Protein AF-A0A2K9YDY8-F1 (afdb_monomer)

Foldseek 3Di:
DFKKKKKFFDDPLLLVLQQVLLVQLVLLQVQQPFHWDDQVEAPHDFDRDQQQFGWTAHNVDGDHIDGDHSDGDGMDMDTRRVGSCLLSNLLSLLVSCVRRPPRMAIAMPDAPVVNVSVQVSCCVSPVPDHGDDSHDPVRNPPVDPDDDDDDDDDPDDDAPAAALQPPGGDGHHDDPVVSLVCCCPQAVDPPCPGPNHDDQVRCVVSVSHGPPDDD

Radius of gyration: 19.37 Å; Cα contacts (8 Å, |Δi|>4): 372; chains: 1; bounding box: 50×32×58 Å

Solvent-accessible surface area (backbone atoms only — not comparable to full-atom values): 12396 Å² total; per-residue (Å²): 137,51,45,36,44,38,38,31,33,55,60,70,59,30,46,68,27,35,54,60,39,40,53,51,42,54,55,46,54,76,62,41,94,43,53,58,9,2,51,88,24,30,93,41,74,67,41,75,36,73,84,85,12,40,29,28,17,10,39,89,50,61,70,43,44,39,76,48,62,56,67,75,42,90,70,48,64,29,40,39,58,74,26,64,28,37,36,49,53,44,31,41,52,39,48,38,30,72,63,27,44,89,23,41,49,35,38,46,85,51,54,75,78,75,41,45,59,9,44,54,45,43,38,69,79,38,72,89,51,80,84,62,81,53,45,44,87,84,42,48,78,70,90,73,93,78,87,85,84,89,83,77,93,72,89,84,76,74,65,78,40,67,52,86,54,89,94,48,88,56,67,30,65,94,44,68,65,60,47,51,51,46,43,44,69,48,23,58,42,92,54,78,85,44,85,67,45,47,55,57,69,56,25,47,75,70,70,72,50,67,94,79,86,82,132

Sequence (215 aa):
MGYAGAFSFYSEKWAAAFPKIVEDATLIIANAKNPPGGPLGGNGPLTVSSTDGIRLNGLYEDYEPFELTAAPVDFEFCKTARAPYDETVTAILIRAKVRAGSAIKISSDGDWSDWQDGMDLIARVWPKEKAACPFERTSCKDYDDDDHDEGGYREGKLPDWACPVPGCHKTFWEREDNLMAHITNVHLTADEKKPGYVSPEEAIALGLGSIDARF

Nearest PDB structures (foldseek):
  2epa-assembly1_A  TM=5.682E-01  e=2.036E+00  Homo sapiens
  1iuj-assembly1_B  TM=3.819E-01  e=1.393E+00  Thermus thermophilus
  2gff-assembly1_A  TM=3.999E-01  e=2.036E+00  Yersinia pestis
  2fiu-assembly1_B  TM=3.757E-01  e=1.911E+00  Agrobacterium fabrum str. C58
  4v71-assembly1_AF  TM=3.592E-01  e=6.365E+00  Escherichia coli K-12

Secondary structure (DSSP, 8-state):
-PPEEEEEE-SHHHHHHHHHHHHHHHHHHHH-SS--B-TTSTTPPPEEETTTEEEEB-SSS--SPEEE-SS-EEEEEEE-TT-TTHHHHHHHHHHHHHHHGGGEEEEESS-GGGGHHHHHHHHHH-TTS-----B-TTTS-----S--------TTPPPSEE--STT---EE-S-HHHHHHHIIIIIS-S-TTSTT---HHHHHHTT---S----

Organism: NCBI:txid180999

Structure (mmCIF, N/CA/C/O backbone):
data_AF-A0A2K9YDY8-F1
#
_entry.id   AF-A0A2K9YDY8-F1
#
loop_
_atom_site.group_PDB
_atom_site.id
_atom_site.type_symbol
_atom_site.label_atom_id
_atom_site.label_alt_id
_atom_site.label_comp_id
_atom_site.label_asym_id
_atom_site.label_entity_id
_atom_site.label_seq_id
_atom_site.pdbx_PDB_ins_code
_atom_site.Cartn_x
_atom_site.Cartn_y
_atom_site.Cartn_z
_atom_site.occupancy
_atom_site.B_iso_or_equiv
_atom_site.auth_seq_id
_atom_site.auth_comp_id
_atom_site.auth_asym_id
_atom_site.auth_atom_id
_atom_site.pdbx_PDB_model_num
ATOM 1 N N . MET A 1 1 ? 4.216 9.422 -16.200 1.00 33.69 1 MET A N 1
ATOM 2 C CA . MET A 1 1 ? 3.653 10.044 -14.982 1.00 33.69 1 MET A CA 1
ATOM 3 C C . MET A 1 1 ? 3.449 8.942 -13.963 1.00 33.69 1 MET A C 1
ATOM 5 O O . MET A 1 1 ? 3.016 7.866 -14.354 1.00 33.69 1 MET A O 1
ATOM 9 N N . GLY A 1 2 ? 3.859 9.176 -12.721 1.00 37.78 2 GLY A N 1
ATOM 10 C CA . GLY A 1 2 ? 3.786 8.193 -11.647 1.00 37.78 2 GLY A CA 1
ATOM 11 C C . GLY A 1 2 ? 2.463 8.188 -10.910 1.00 37.78 2 GLY A C 1
ATOM 12 O O . GLY A 1 2 ? 1.829 9.235 -10.838 1.00 37.78 2 GLY A O 1
ATOM 13 N N . TYR A 1 3 ? 2.065 7.044 -10.357 1.00 58.09 3 TYR A N 1
ATOM 14 C CA . TYR A 1 3 ? 0.882 6.979 -9.505 1.00 58.09 3 TYR A CA 1
ATOM 15 C C . TYR A 1 3 ? 1.193 7.619 -8.156 1.00 58.09 3 TYR A C 1
ATOM 17 O O . TYR A 1 3 ? 2.174 7.256 -7.507 1.00 58.09 3 TYR A O 1
ATOM 25 N N . ALA A 1 4 ? 0.376 8.596 -7.768 1.00 56.03 4 ALA A N 1
ATOM 26 C CA . ALA A 1 4 ? 0.294 9.072 -6.400 1.00 56.03 4 ALA A CA 1
ATOM 27 C C . ALA A 1 4 ? -0.868 8.338 -5.724 1.00 56.03 4 ALA A C 1
ATOM 29 O O . ALA A 1 4 ? -1.992 8.359 -6.236 1.00 56.03 4 ALA A O 1
ATOM 30 N N . GLY A 1 5 ? -0.611 7.676 -4.601 1.00 58.59 5 GLY A N 1
ATOM 31 C CA . GLY A 1 5 ? -1.657 7.317 -3.648 1.00 58.59 5 GLY A CA 1
ATOM 32 C C . GLY A 1 5 ? -1.723 8.409 -2.591 1.00 58.59 5 GLY A C 1
ATOM 33 O O . GLY A 1 5 ? -0.713 8.657 -1.942 1.00 58.59 5 GLY A O 1
ATOM 34 N N . ALA A 1 6 ? -2.869 9.062 -2.426 1.00 62.56 6 ALA A N 1
ATOM 35 C CA . ALA A 1 6 ? -3.115 10.001 -1.336 1.00 62.56 6 ALA A CA 1
ATOM 36 C C . ALA A 1 6 ? -4.077 9.370 -0.330 1.00 62.56 6 ALA A C 1
ATOM 38 O O . ALA A 1 6 ? -5.039 8.699 -0.715 1.00 62.56 6 ALA A O 1
ATOM 39 N N . PHE A 1 7 ? -3.820 9.566 0.958 1.00 72.00 7 PHE A N 1
ATOM 40 C CA . PHE A 1 7 ? -4.644 9.002 2.013 1.00 72.00 7 PHE A CA 1
ATOM 41 C C . PHE A 1 7 ? -4.720 9.903 3.243 1.00 72.00 7 PHE A C 1
ATOM 43 O O . PHE A 1 7 ? -3.829 10.696 3.536 1.00 72.00 7 PHE A O 1
ATOM 50 N N . SER A 1 8 ? -5.825 9.781 3.970 1.00 59.94 8 SER A N 1
ATOM 51 C CA . SER A 1 8 ? -6.038 10.442 5.256 1.00 59.94 8 SER A CA 1
ATOM 52 C C . SER A 1 8 ? -6.778 9.509 6.196 1.00 59.94 8 SER A C 1
ATOM 54 O O . SER A 1 8 ? -7.554 8.652 5.756 1.00 59.94 8 SER A O 1
ATOM 56 N N . PHE A 1 9 ? -6.530 9.635 7.495 1.00 69.06 9 PHE A N 1
ATOM 57 C CA . PHE A 1 9 ? -7.160 8.763 8.475 1.00 69.06 9 PHE A CA 1
ATOM 58 C C . PHE A 1 9 ? -7.400 9.470 9.801 1.00 69.06 9 PHE A C 1
ATOM 60 O O . PHE A 1 9 ? -6.534 10.119 10.385 1.00 69.06 9 PHE A O 1
ATOM 67 N N . TYR A 1 10 ? -8.630 9.307 10.274 1.00 59.12 10 TYR A N 1
ATOM 68 C CA . TYR A 1 10 ? -9.188 10.007 11.418 1.00 59.12 10 TYR A CA 1
ATOM 69 C C . TYR A 1 10 ? -9.837 8.965 12.320 1.00 59.12 10 TYR A C 1
ATOM 71 O O . TYR A 1 10 ? -10.536 8.084 11.819 1.00 59.12 10 TYR A O 1
ATOM 79 N N . SER A 1 11 ? -9.678 9.113 13.637 1.00 65.31 11 SER A N 1
ATOM 80 C CA . SER A 1 11 ? -10.357 8.371 14.719 1.00 65.31 11 SER A CA 1
ATOM 81 C C . SER A 1 11 ? -9.585 7.236 15.393 1.00 65.31 11 SER A C 1
ATOM 83 O O . SER A 1 11 ? -8.719 6.580 14.825 1.00 65.31 11 SER A O 1
ATOM 85 N N . GLU A 1 12 ? -10.010 6.940 16.620 1.00 73.94 12 GLU A N 1
ATOM 86 C CA . GLU A 1 12 ? -9.603 5.769 17.404 1.00 73.94 12 GLU A CA 1
ATOM 87 C C . GLU A 1 12 ? -9.801 4.443 16.650 1.00 73.94 12 GLU A C 1
ATOM 89 O O . GLU A 1 12 ? -9.076 3.483 16.901 1.00 73.94 12 GLU A O 1
ATOM 94 N N . LYS A 1 13 ? -10.734 4.381 15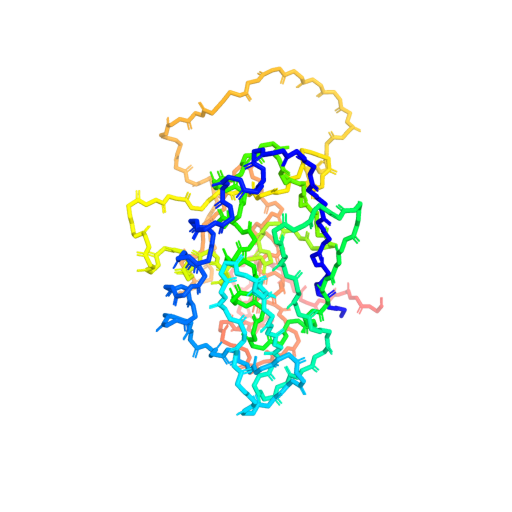.683 1.00 83.81 13 LYS A N 1
ATOM 95 C CA . LYS A 1 13 ? -10.928 3.187 14.845 1.00 83.81 13 LYS A CA 1
ATOM 96 C C . LYS A 1 13 ? -9.717 2.908 13.956 1.00 83.81 13 LYS A C 1
ATOM 98 O O . LYS A 1 13 ? -9.410 1.741 13.730 1.00 83.81 13 LYS A O 1
ATOM 103 N N . TRP A 1 14 ? -9.022 3.948 13.487 1.00 89.50 14 TRP A N 1
ATOM 104 C CA . TRP A 1 14 ? -7.764 3.788 12.758 1.00 89.50 14 TRP A CA 1
ATOM 105 C C . TRP A 1 14 ? -6.698 3.160 13.656 1.00 89.50 14 TRP A C 1
ATOM 107 O O . TRP A 1 14 ? -6.166 2.099 13.335 1.00 89.50 14 TRP A O 1
ATOM 117 N N . ALA A 1 15 ? -6.459 3.768 14.820 1.00 88.12 15 ALA A N 1
ATOM 118 C CA . ALA A 1 15 ? -5.473 3.279 15.779 1.00 88.12 15 ALA A CA 1
ATOM 119 C C . ALA A 1 15 ? -5.764 1.830 16.217 1.00 88.12 15 ALA A C 1
ATOM 121 O O . ALA A 1 15 ? -4.844 1.024 16.330 1.00 88.12 15 ALA A O 1
ATOM 122 N N . ALA A 1 16 ? -7.040 1.469 16.394 1.00 90.38 16 ALA A N 1
ATOM 123 C CA . ALA A 1 16 ? -7.453 0.105 16.724 1.00 90.38 16 ALA A CA 1
ATOM 124 C C . ALA A 1 16 ? -7.238 -0.900 15.573 1.00 90.38 16 ALA A C 1
ATOM 126 O O . ALA A 1 16 ? -6.934 -2.065 15.829 1.00 90.38 16 ALA A O 1
ATOM 127 N N . ALA A 1 17 ? -7.385 -0.473 14.315 1.00 93.75 17 ALA A N 1
ATOM 128 C CA . ALA A 1 17 ? -7.159 -1.315 13.139 1.00 93.75 17 ALA A CA 1
ATOM 129 C C . ALA A 1 17 ? -5.667 -1.477 12.797 1.00 93.75 17 ALA A C 1
ATOM 131 O O . ALA A 1 17 ? -5.275 -2.491 12.214 1.00 93.75 17 ALA A O 1
ATOM 132 N N . PHE A 1 18 ? -4.833 -0.503 13.175 1.00 94.62 18 PHE A N 1
ATOM 133 C CA . PHE A 1 18 ? -3.435 -0.407 12.757 1.00 94.62 18 PHE A CA 1
ATOM 134 C C . PHE A 1 18 ? -2.582 -1.657 13.042 1.00 94.62 18 PHE A C 1
ATOM 136 O O . PHE A 1 18 ? -1.889 -2.103 12.127 1.00 94.62 18 PHE A O 1
ATOM 143 N N . PRO A 1 19 ? -2.668 -2.325 14.212 1.00 96.19 19 PRO A N 1
ATOM 144 C CA . PRO A 1 19 ? -1.911 -3.556 14.446 1.00 96.19 19 PRO A CA 1
ATOM 145 C C . PRO A 1 19 ? -2.215 -4.664 13.426 1.00 96.19 19 PRO A C 1
ATOM 147 O O . PRO A 1 19 ? -1.309 -5.360 12.977 1.00 96.19 19 PRO A O 1
ATOM 150 N N . LYS A 1 20 ? -3.479 -4.799 12.995 1.00 97.06 20 LYS A N 1
ATOM 151 C CA . LYS A 1 20 ? -3.860 -5.760 11.947 1.00 97.06 20 LYS A CA 1
ATOM 152 C C . LYS A 1 20 ? -3.391 -5.339 10.558 1.00 97.06 20 LYS A C 1
ATOM 154 O O . LYS A 1 20 ? -3.117 -6.203 9.734 1.00 97.06 20 LYS A O 1
ATOM 159 N N . ILE A 1 21 ? -3.263 -4.039 10.305 1.00 97.00 21 ILE A N 1
ATOM 160 C CA . ILE A 1 21 ? -2.677 -3.520 9.063 1.00 97.00 21 ILE A CA 1
ATOM 161 C C . ILE A 1 21 ? -1.179 -3.851 9.006 1.00 97.00 21 ILE A C 1
ATOM 163 O O . ILE A 1 21 ? -0.694 -4.260 7.958 1.00 97.00 21 ILE A O 1
ATOM 167 N N . VAL A 1 22 ? -0.458 -3.759 10.129 1.00 97.94 22 VAL A N 1
ATOM 168 C CA . VAL A 1 22 ? 0.961 -4.152 10.225 1.00 97.94 22 VAL A CA 1
ATOM 169 C C . VAL A 1 22 ? 1.156 -5.657 10.006 1.00 97.94 22 VAL A C 1
ATOM 171 O O . VAL A 1 22 ? 2.071 -6.059 9.282 1.00 97.94 22 VAL A O 1
ATOM 174 N N . GLU A 1 23 ? 0.287 -6.498 10.579 1.00 97.94 23 GLU A N 1
ATOM 175 C CA . GLU A 1 23 ? 0.279 -7.944 10.303 1.00 97.94 23 GLU A CA 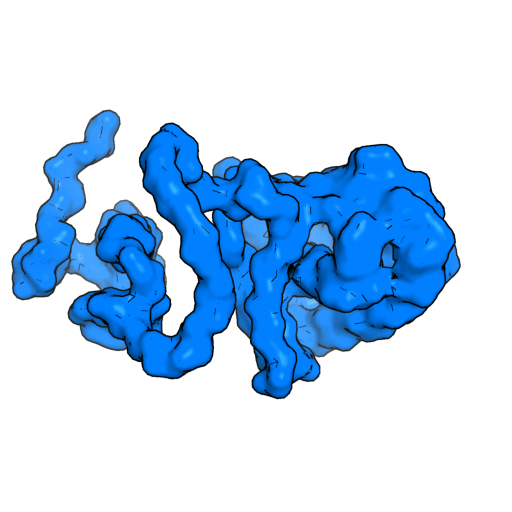1
ATOM 176 C C . GLU A 1 23 ? 0.068 -8.225 8.804 1.00 97.94 23 GLU A C 1
ATOM 178 O O . GLU A 1 23 ? 0.849 -8.959 8.195 1.00 97.94 23 GLU A O 1
ATOM 183 N N . ASP A 1 24 ? -0.942 -7.597 8.191 1.00 98.25 24 ASP A N 1
ATOM 184 C CA . ASP A 1 24 ? -1.227 -7.744 6.760 1.00 98.25 24 ASP A CA 1
ATOM 185 C C . ASP A 1 24 ? -0.050 -7.245 5.895 1.00 98.25 24 ASP A C 1
ATOM 187 O O . ASP A 1 24 ? 0.339 -7.920 4.943 1.00 98.25 24 ASP A O 1
ATOM 191 N N . ALA A 1 25 ? 0.570 -6.112 6.240 1.00 97.88 25 ALA A N 1
ATOM 192 C CA . ALA A 1 25 ? 1.723 -5.561 5.524 1.00 97.88 25 ALA A CA 1
ATOM 193 C C . ALA A 1 25 ? 2.940 -6.495 5.576 1.00 97.88 25 ALA A C 1
ATOM 195 O O . ALA A 1 25 ? 3.629 -6.671 4.573 1.00 97.88 25 ALA A O 1
ATOM 196 N N . THR A 1 26 ? 3.168 -7.154 6.715 1.00 97.88 26 THR A N 1
ATOM 197 C CA . THR A 1 26 ? 4.236 -8.155 6.865 1.00 97.88 26 THR A CA 1
ATOM 198 C C . THR A 1 26 ? 4.031 -9.325 5.898 1.00 97.88 26 THR A C 1
ATOM 200 O O . THR A 1 26 ? 4.976 -9.763 5.239 1.00 97.88 26 THR A O 1
ATOM 203 N N . LEU A 1 27 ? 2.790 -9.807 5.764 1.00 98.00 27 LEU A N 1
ATOM 204 C CA . LEU A 1 27 ? 2.444 -10.875 4.823 1.00 98.00 27 LEU A CA 1
ATOM 205 C C . LEU A 1 27 ? 2.582 -10.428 3.365 1.00 98.00 27 LEU A C 1
ATOM 207 O O . LEU A 1 27 ? 3.098 -11.188 2.548 1.00 98.00 27 LEU A O 1
ATOM 211 N N . ILE A 1 28 ? 2.159 -9.204 3.043 1.00 98.06 28 ILE A N 1
ATOM 212 C CA . ILE A 1 28 ? 2.294 -8.617 1.702 1.00 98.06 28 ILE A CA 1
ATOM 213 C C . ILE A 1 28 ? 3.767 -8.556 1.298 1.00 98.06 28 ILE A C 1
ATOM 215 O O . ILE A 1 28 ? 4.130 -9.089 0.253 1.00 98.06 28 ILE A O 1
ATOM 219 N N . ILE A 1 29 ? 4.621 -7.975 2.143 1.00 96.62 29 ILE A N 1
ATOM 220 C CA . ILE A 1 29 ? 6.058 -7.823 1.876 1.00 96.62 29 ILE A CA 1
ATOM 221 C C . ILE A 1 29 ? 6.721 -9.184 1.642 1.00 96.62 29 ILE A C 1
ATOM 223 O O . ILE A 1 29 ? 7.509 -9.333 0.712 1.00 96.62 29 ILE A O 1
ATOM 227 N N . ALA A 1 30 ? 6.365 -10.200 2.433 1.00 96.50 30 ALA A N 1
ATOM 228 C CA . ALA A 1 30 ? 6.911 -11.548 2.289 1.00 96.50 30 ALA A CA 1
ATOM 229 C C . ALA A 1 30 ? 6.489 -12.266 0.987 1.00 96.50 30 ALA A C 1
ATOM 231 O O . ALA A 1 30 ? 7.106 -13.266 0.625 1.00 96.50 30 ALA A O 1
ATOM 232 N N . ASN A 1 31 ? 5.446 -11.786 0.298 1.00 97.12 31 ASN A N 1
ATOM 233 C CA . ASN A 1 31 ? 4.873 -12.408 -0.905 1.00 97.12 31 ASN A CA 1
ATOM 234 C C . ASN A 1 31 ? 4.930 -11.506 -2.156 1.00 97.12 31 ASN A C 1
ATOM 236 O O . ASN A 1 31 ? 4.428 -11.889 -3.225 1.00 97.12 31 ASN A O 1
ATOM 240 N N . ALA A 1 32 ? 5.516 -10.313 -2.036 1.00 95.19 32 ALA A N 1
ATOM 241 C CA . ALA A 1 32 ? 5.736 -9.400 -3.149 1.00 95.19 32 ALA A CA 1
ATOM 242 C C . ALA A 1 32 ? 6.697 -10.033 -4.163 1.00 95.19 32 ALA A C 1
ATOM 244 O O . ALA A 1 32 ? 7.694 -10.650 -3.784 1.00 95.19 32 ALA A O 1
ATOM 245 N N . LYS A 1 33 ? 6.412 -9.883 -5.464 1.00 92.12 33 LYS A N 1
ATOM 246 C CA . LYS A 1 33 ? 7.359 -10.324 -6.504 1.00 92.12 33 LYS A CA 1
ATOM 247 C C . LYS A 1 33 ? 8.594 -9.432 -6.489 1.00 92.12 33 LYS A C 1
ATOM 249 O O . LYS A 1 33 ? 9.707 -9.907 -6.694 1.00 92.12 33 LYS A O 1
ATOM 254 N N . ASN A 1 34 ? 8.363 -8.151 -6.216 1.00 87.38 34 ASN A N 1
ATOM 255 C CA . ASN A 1 34 ? 9.376 -7.120 -6.113 1.00 87.38 34 ASN A CA 1
ATOM 256 C C . ASN A 1 34 ? 9.409 -6.600 -4.668 1.00 87.38 34 ASN A C 1
ATOM 258 O O . ASN A 1 34 ? 8.600 -5.739 -4.312 1.00 87.38 34 ASN A O 1
ATOM 262 N N . PRO A 1 35 ? 10.288 -7.140 -3.806 1.00 89.12 35 PRO A N 1
ATOM 263 C CA . PRO A 1 35 ? 10.340 -6.718 -2.416 1.00 89.12 35 PRO A CA 1
ATOM 264 C C . PRO A 1 35 ? 10.773 -5.245 -2.318 1.00 89.12 35 PRO A C 1
ATOM 266 O O . PRO A 1 35 ? 11.664 -4.816 -3.059 1.00 89.12 35 PRO A O 1
ATOM 269 N N . PRO A 1 36 ? 10.167 -4.461 -1.412 1.00 93.81 36 PRO A N 1
ATOM 270 C CA . PRO A 1 36 ? 10.592 -3.092 -1.165 1.00 93.81 36 PRO A CA 1
ATOM 271 C C . PRO A 1 36 ? 11.915 -3.037 -0.385 1.00 93.81 36 PRO A C 1
ATOM 273 O O . PRO A 1 36 ? 12.329 -4.003 0.258 1.00 93.81 36 PRO A O 1
ATOM 276 N N . GLY A 1 37 ? 12.549 -1.869 -0.418 1.00 93.31 37 GLY A N 1
ATOM 277 C CA . GLY A 1 37 ? 13.667 -1.485 0.434 1.00 93.31 37 GLY A CA 1
ATOM 278 C C . GLY A 1 37 ? 13.222 -0.680 1.655 1.00 93.31 37 GLY A C 1
ATOM 279 O O . GLY A 1 37 ? 12.047 -0.336 1.813 1.00 93.31 37 GLY A O 1
ATOM 280 N N . GLY A 1 38 ? 14.179 -0.347 2.522 1.00 93.00 38 GLY A N 1
ATOM 281 C CA . GLY A 1 38 ? 13.946 0.551 3.654 1.00 93.00 38 GLY A CA 1
ATOM 282 C C . GLY A 1 38 ? 13.475 1.954 3.231 1.00 93.00 38 GLY A C 1
ATOM 283 O O . GLY A 1 38 ? 13.501 2.295 2.050 1.00 93.00 38 GLY A O 1
ATOM 284 N N . PRO A 1 39 ? 13.078 2.816 4.183 1.00 90.75 39 PRO A N 1
ATOM 285 C CA . PRO A 1 39 ? 12.525 4.144 3.882 1.00 90.75 39 PRO A CA 1
ATOM 286 C C . PRO A 1 39 ? 13.488 5.068 3.116 1.00 90.75 39 PRO A C 1
ATOM 288 O O . PRO A 1 39 ? 13.048 5.944 2.379 1.00 90.75 39 PRO A O 1
ATOM 291 N N . LEU A 1 40 ? 14.801 4.856 3.247 1.00 89.62 40 LEU A N 1
ATOM 292 C CA . LEU A 1 40 ? 15.834 5.593 2.505 1.00 89.62 40 LEU A CA 1
ATOM 293 C C . LEU A 1 40 ? 16.171 4.969 1.137 1.00 89.62 40 LEU A C 1
ATOM 295 O O . LEU A 1 40 ? 17.167 5.357 0.534 1.00 89.62 40 LEU A O 1
ATOM 299 N N . GLY A 1 41 ? 15.385 3.992 0.682 1.00 88.56 41 GLY A N 1
ATOM 300 C CA . GLY A 1 41 ? 15.665 3.218 -0.523 1.00 88.56 41 GLY A CA 1
ATOM 301 C C . GLY A 1 41 ? 16.740 2.148 -0.324 1.00 88.56 41 GLY A C 1
ATOM 302 O O . GLY A 1 41 ? 17.376 2.024 0.733 1.00 88.56 41 GLY A O 1
ATOM 303 N N . GLY A 1 42 ? 16.937 1.335 -1.359 1.00 88.69 42 GLY A N 1
ATOM 304 C CA . GLY A 1 42 ? 17.994 0.329 -1.397 1.00 88.69 42 GLY A CA 1
ATOM 305 C C . GLY A 1 42 ? 17.815 -0.809 -0.387 1.00 88.69 42 GLY A C 1
ATOM 306 O O . GLY A 1 42 ? 16.731 -1.082 0.123 1.00 88.69 42 GLY A O 1
ATOM 307 N N . ASN A 1 43 ? 18.922 -1.477 -0.053 1.00 88.12 43 ASN A N 1
ATOM 308 C CA . ASN A 1 43 ? 18.951 -2.602 0.895 1.00 88.12 43 ASN A CA 1
ATOM 309 C C . ASN A 1 43 ? 18.859 -2.169 2.378 1.00 88.12 43 ASN A C 1
ATOM 311 O O . ASN A 1 43 ? 19.309 -2.896 3.265 1.00 88.12 43 ASN A O 1
ATOM 315 N N . GLY A 1 44 ? 18.348 -0.966 2.663 1.00 86.38 44 GLY A N 1
ATOM 316 C CA . GLY A 1 44 ? 18.131 -0.502 4.032 1.00 86.38 44 GLY A CA 1
ATOM 317 C C . GLY A 1 44 ? 17.091 -1.356 4.774 1.00 86.38 44 GLY A C 1
ATOM 318 O O . GLY A 1 44 ? 16.257 -2.000 4.136 1.00 86.38 44 GLY A O 1
ATOM 319 N N . PRO A 1 45 ? 17.108 -1.371 6.120 1.00 89.75 45 PRO A N 1
ATOM 320 C CA . PRO A 1 45 ? 16.125 -2.119 6.893 1.00 89.75 45 PRO A CA 1
ATOM 321 C C . PRO A 1 45 ? 14.713 -1.559 6.675 1.00 89.75 45 PRO A C 1
ATOM 323 O O . PRO A 1 45 ? 14.504 -0.346 6.714 1.00 89.75 45 PRO A O 1
ATOM 326 N N . LEU A 1 46 ? 13.745 -2.455 6.476 1.00 91.56 46 LEU A N 1
ATOM 327 C CA . LEU A 1 46 ? 12.323 -2.118 6.451 1.00 91.56 46 LEU A CA 1
ATOM 328 C C . LEU A 1 46 ? 11.836 -1.739 7.851 1.00 91.56 46 LEU A C 1
ATOM 330 O O . LEU A 1 46 ? 12.193 -2.392 8.834 1.00 91.56 46 LEU A O 1
ATOM 334 N N . THR A 1 47 ? 10.953 -0.745 7.928 1.00 95.25 47 THR A N 1
ATOM 335 C CA . THR A 1 47 ? 10.237 -0.416 9.165 1.00 95.25 47 THR A CA 1
ATOM 336 C C . THR A 1 47 ? 8.816 -0.939 9.043 1.00 95.25 47 THR A C 1
ATOM 338 O O . THR A 1 47 ? 8.034 -0.413 8.260 1.00 95.25 47 THR A O 1
ATOM 341 N N . VAL A 1 48 ? 8.479 -1.996 9.783 1.00 95.25 48 VAL A N 1
ATOM 342 C CA . VAL A 1 48 ? 7.128 -2.580 9.811 1.00 95.25 48 VAL A CA 1
ATOM 343 C C . VAL A 1 48 ? 6.815 -2.971 11.251 1.00 95.25 48 VAL A C 1
ATOM 345 O O . VAL A 1 48 ? 7.150 -4.064 11.703 1.00 95.25 48 VAL A O 1
ATOM 348 N N . SER A 1 49 ? 6.231 -2.049 12.012 1.00 94.94 49 SER A N 1
ATOM 349 C CA . SER A 1 49 ? 5.861 -2.285 13.408 1.00 94.94 49 SER A CA 1
ATOM 350 C C . SER A 1 49 ? 4.643 -1.452 13.811 1.00 94.94 49 SER A C 1
ATOM 352 O O . SER A 1 49 ? 4.372 -0.390 13.251 1.00 94.94 49 SER A O 1
ATOM 354 N N . SER A 1 50 ? 3.903 -1.911 14.821 1.00 91.44 50 SER A N 1
ATOM 355 C CA . SER A 1 50 ? 2.766 -1.155 15.369 1.00 91.44 50 SER A CA 1
ATOM 356 C C . SER A 1 50 ? 3.183 0.150 16.053 1.00 91.44 50 SER A C 1
ATOM 358 O O . SER A 1 50 ? 2.337 1.015 16.258 1.00 91.44 50 SER A O 1
ATOM 360 N N . THR A 1 51 ? 4.462 0.285 16.417 1.00 89.81 51 THR A N 1
ATOM 361 C CA . THR A 1 51 ? 5.004 1.452 17.126 1.00 89.81 51 THR A CA 1
ATOM 362 C C . THR A 1 51 ? 5.568 2.485 16.154 1.00 89.81 51 THR A C 1
ATOM 364 O O . THR A 1 51 ? 5.253 3.666 16.261 1.00 89.81 51 THR A O 1
ATOM 367 N N . ASP A 1 52 ? 6.375 2.042 15.190 1.00 91.19 52 ASP A N 1
ATOM 368 C CA . ASP A 1 52 ? 7.141 2.913 14.286 1.00 91.19 52 ASP A CA 1
ATOM 369 C C . ASP A 1 52 ? 6.433 3.145 12.943 1.00 91.19 52 ASP A C 1
ATOM 371 O O . ASP A 1 52 ? 6.803 4.046 12.178 1.00 91.19 52 ASP A O 1
ATOM 375 N N . GLY A 1 53 ? 5.396 2.346 12.679 1.00 94.62 53 GLY A N 1
ATOM 376 C CA . GLY A 1 53 ? 4.602 2.364 11.463 1.00 94.62 53 GLY A CA 1
ATOM 377 C C . GLY A 1 53 ? 5.109 1.398 10.395 1.00 94.62 53 GLY A C 1
ATOM 378 O O . GLY A 1 53 ? 5.911 0.497 10.646 1.00 94.62 53 GLY A O 1
ATOM 379 N N . ILE A 1 54 ? 4.611 1.605 9.183 1.00 96.88 54 ILE A N 1
ATOM 380 C CA . ILE A 1 54 ? 5.057 0.948 7.960 1.00 96.88 54 ILE A CA 1
ATOM 381 C C . ILE A 1 54 ? 5.775 2.014 7.144 1.00 96.88 54 ILE A C 1
ATOM 383 O O . ILE A 1 54 ? 5.147 2.984 6.725 1.00 96.88 54 ILE A O 1
ATOM 387 N N . ARG A 1 55 ? 7.085 1.855 6.951 1.00 95.75 55 ARG A N 1
ATOM 388 C CA . ARG A 1 55 ? 7.902 2.754 6.135 1.00 95.75 55 ARG A CA 1
ATOM 389 C C . ARG A 1 55 ? 8.796 1.961 5.207 1.00 95.75 55 ARG A C 1
ATOM 391 O O . ARG A 1 55 ? 9.582 1.121 5.656 1.00 95.75 55 ARG A O 1
ATOM 398 N N . LEU A 1 56 ? 8.656 2.233 3.921 1.00 95.31 56 LEU A N 1
ATOM 399 C CA . LEU A 1 56 ? 9.346 1.512 2.862 1.00 95.31 56 LEU A CA 1
ATOM 400 C C . LEU A 1 56 ? 9.555 2.413 1.651 1.00 95.31 56 LEU A C 1
ATOM 402 O O . LEU A 1 56 ? 8.870 3.419 1.485 1.00 95.31 56 LEU A O 1
ATOM 406 N N . ASN A 1 57 ? 10.497 2.040 0.801 1.00 94.69 57 ASN A N 1
ATOM 407 C CA . ASN A 1 57 ? 10.730 2.682 -0.486 1.00 94.69 57 ASN A CA 1
ATOM 408 C C . ASN A 1 57 ? 11.203 1.614 -1.487 1.00 94.69 57 ASN A C 1
ATOM 410 O O . ASN A 1 57 ? 11.158 0.413 -1.208 1.00 94.69 57 ASN A O 1
ATOM 414 N N . GLY A 1 58 ? 11.644 2.018 -2.668 1.00 90.00 58 GLY A N 1
ATOM 415 C CA . GLY A 1 58 ? 12.181 1.112 -3.667 1.00 90.00 58 GLY A CA 1
ATOM 416 C C . GLY A 1 58 ? 13.487 0.440 -3.261 1.00 90.00 58 GLY A C 1
ATOM 417 O O . GLY A 1 58 ? 14.400 1.078 -2.744 1.00 90.00 58 GLY A O 1
ATOM 418 N N . LEU A 1 59 ? 13.604 -0.860 -3.542 1.00 87.38 59 LEU A N 1
ATOM 419 C CA . LEU A 1 59 ? 14.857 -1.602 -3.376 1.00 87.38 59 LEU A CA 1
ATOM 420 C C . LEU A 1 59 ? 15.875 -1.279 -4.482 1.00 87.38 59 LEU A C 1
ATOM 422 O O . LEU A 1 59 ? 17.067 -1.156 -4.217 1.00 87.38 59 LEU A O 1
ATOM 426 N N . TYR A 1 60 ? 15.399 -1.176 -5.724 1.00 82.50 60 TYR A N 1
ATOM 427 C CA . TYR A 1 60 ? 16.230 -0.941 -6.912 1.00 82.50 60 TYR A CA 1
ATOM 428 C C . TYR A 1 60 ? 15.959 0.418 -7.560 1.00 82.50 60 TYR A C 1
ATOM 430 O O . TYR A 1 60 ? 16.872 1.025 -8.110 1.00 82.50 60 TYR A O 1
ATOM 438 N N . GLU A 1 61 ? 14.712 0.881 -7.476 1.00 82.31 61 GLU A N 1
ATOM 439 C CA . GLU A 1 61 ? 14.249 2.168 -7.987 1.00 82.31 61 GLU A CA 1
ATOM 440 C C . GLU A 1 61 ? 13.370 2.805 -6.918 1.00 82.31 61 GLU A C 1
ATOM 442 O O . GLU A 1 61 ? 12.263 2.323 -6.671 1.00 82.31 61 GLU A O 1
ATOM 447 N N . ASP A 1 62 ? 13.888 3.836 -6.256 1.00 83.56 62 ASP A N 1
ATOM 448 C CA . ASP A 1 62 ? 13.171 4.612 -5.250 1.00 83.56 62 ASP A CA 1
ATOM 449 C C . ASP A 1 62 ? 12.630 5.924 -5.827 1.00 83.56 62 ASP A C 1
ATOM 451 O O . ASP A 1 62 ? 13.119 6.458 -6.824 1.00 83.56 62 ASP A O 1
ATOM 455 N N . TYR A 1 63 ? 11.562 6.409 -5.203 1.00 86.38 63 TYR A N 1
ATOM 456 C CA . TYR A 1 63 ? 10.973 7.708 -5.499 1.00 86.38 63 TYR A CA 1
ATOM 457 C C . TYR A 1 63 ? 10.627 8.376 -4.171 1.00 86.38 63 TYR A C 1
ATOM 459 O O . TYR A 1 63 ? 11.508 8.862 -3.463 1.00 86.38 63 TYR A O 1
ATOM 467 N N . GLU A 1 64 ? 9.355 8.371 -3.795 1.00 86.06 64 GLU A N 1
ATOM 468 C CA . GLU A 1 64 ? 8.904 8.892 -2.515 1.00 86.06 64 GLU A CA 1
ATOM 469 C C . GLU A 1 64 ? 8.739 7.743 -1.514 1.00 86.06 64 GLU A C 1
ATOM 471 O O . GLU A 1 64 ? 8.172 6.701 -1.877 1.00 86.06 64 GLU A O 1
ATOM 476 N N . PRO A 1 65 ? 9.222 7.893 -0.267 1.00 89.12 65 PRO A N 1
ATOM 477 C CA . PRO A 1 65 ? 8.975 6.897 0.760 1.00 89.12 65 PRO A CA 1
ATOM 478 C C . PRO A 1 65 ? 7.472 6.762 1.002 1.00 89.12 65 PRO A C 1
ATOM 480 O O . PRO A 1 65 ? 6.737 7.742 1.085 1.00 89.12 65 PRO A O 1
ATOM 483 N N . PHE A 1 66 ? 7.015 5.525 1.130 1.00 94.44 66 PHE A N 1
ATOM 484 C CA . PHE A 1 66 ? 5.686 5.234 1.636 1.00 94.44 66 PHE A CA 1
ATOM 485 C C . PHE A 1 66 ? 5.736 5.229 3.159 1.00 94.44 66 PHE A C 1
ATOM 487 O O . PHE A 1 66 ? 6.505 4.454 3.732 1.00 94.44 66 PHE A O 1
ATOM 494 N N . GLU A 1 67 ? 4.901 6.041 3.807 1.00 93.50 67 GLU A N 1
ATOM 495 C CA . GLU A 1 67 ? 4.780 6.083 5.265 1.00 93.50 67 GLU A CA 1
ATOM 496 C C . GLU A 1 67 ? 3.326 5.923 5.713 1.00 93.50 67 GLU A C 1
ATOM 498 O O . GLU A 1 67 ? 2.434 6.654 5.298 1.00 93.50 67 GLU A O 1
ATOM 503 N N . LEU A 1 68 ? 3.082 4.972 6.611 1.00 93.25 68 LEU A N 1
ATOM 504 C CA . LEU A 1 68 ? 1.782 4.766 7.239 1.00 93.25 68 LEU A CA 1
ATOM 505 C C . LEU A 1 68 ? 1.991 4.569 8.741 1.00 93.25 68 LEU A C 1
ATOM 507 O O . LEU A 1 68 ? 2.734 3.679 9.151 1.00 93.25 68 LEU A O 1
ATOM 511 N N . THR A 1 69 ? 1.353 5.386 9.581 1.00 92.44 69 THR A N 1
ATOM 512 C CA . THR A 1 69 ? 1.540 5.345 11.044 1.00 92.44 69 THR A CA 1
ATOM 513 C C . THR A 1 69 ? 0.211 5.221 11.789 1.00 92.44 69 THR A C 1
ATOM 515 O O . THR A 1 69 ? -0.856 5.468 11.232 1.00 92.44 69 THR A O 1
ATOM 518 N N . ALA A 1 70 ? 0.257 4.840 13.069 1.00 88.94 70 ALA A N 1
ATOM 519 C CA . ALA A 1 70 ? -0.935 4.773 13.918 1.00 88.94 70 ALA A CA 1
ATOM 520 C C . ALA A 1 70 ? -1.492 6.163 14.287 1.00 88.94 70 ALA A C 1
ATOM 522 O O . ALA A 1 70 ? -2.662 6.278 14.656 1.00 88.94 70 ALA A O 1
ATOM 523 N N . ALA A 1 71 ? -0.656 7.205 14.230 1.00 85.19 71 ALA A N 1
ATOM 524 C CA . ALA A 1 71 ? -1.029 8.563 14.605 1.00 85.19 71 ALA A CA 1
ATOM 525 C C . ALA A 1 71 ? -1.801 9.231 13.462 1.00 85.19 71 ALA A C 1
ATOM 527 O O . ALA A 1 71 ? -1.305 9.201 12.341 1.00 85.19 71 ALA A O 1
ATOM 528 N N . PRO A 1 72 ? -2.975 9.833 13.719 1.00 78.25 72 PRO A N 1
ATOM 529 C CA . PRO A 1 72 ? -3.820 10.396 12.671 1.00 78.25 72 PRO A CA 1
ATOM 530 C C . PRO A 1 72 ? -3.081 11.455 11.851 1.00 78.25 72 PRO A C 1
ATOM 532 O O . PRO A 1 72 ? -2.347 12.273 12.408 1.00 78.25 72 PRO A O 1
ATOM 535 N N . VAL A 1 73 ? -3.327 11.455 10.542 1.00 81.19 73 VAL A N 1
ATOM 536 C CA . VAL A 1 73 ? -2.794 12.451 9.606 1.00 81.19 73 VAL A CA 1
ATOM 537 C C . VAL A 1 73 ? -3.924 13.007 8.749 1.00 81.19 73 VAL A C 1
ATOM 539 O O . VAL A 1 73 ? -4.796 12.267 8.278 1.00 81.19 73 VAL A O 1
ATOM 542 N N . ASP A 1 74 ? -3.895 14.323 8.544 1.00 75.06 74 ASP A N 1
ATOM 543 C CA . ASP A 1 74 ? -4.881 15.015 7.713 1.00 75.06 74 ASP A CA 1
ATOM 544 C C . ASP A 1 74 ? -4.683 14.711 6.224 1.00 75.06 74 ASP A C 1
ATOM 546 O O . ASP A 1 74 ? -5.650 14.679 5.464 1.00 75.06 74 ASP A O 1
ATOM 550 N N . PHE A 1 75 ? -3.435 14.487 5.810 1.00 79.88 75 PHE A N 1
ATOM 551 C CA . PHE A 1 75 ? -3.065 14.168 4.440 1.00 79.88 75 PHE A CA 1
ATOM 552 C C . PHE A 1 75 ? -1.659 13.571 4.402 1.00 79.88 75 PHE A C 1
ATOM 554 O O . PHE A 1 75 ? -0.735 14.146 4.973 1.00 79.88 75 PHE A O 1
ATOM 561 N N . GLU A 1 76 ? -1.511 12.456 3.700 1.00 86.06 76 GLU A N 1
ATOM 562 C CA . GLU A 1 76 ? -0.234 11.833 3.365 1.00 86.06 76 GLU A CA 1
ATOM 563 C C . GLU A 1 76 ? -0.306 11.302 1.930 1.00 86.06 76 GLU A C 1
ATOM 565 O O . GLU A 1 76 ? -1.396 10.990 1.430 1.00 86.06 76 GLU A O 1
ATOM 570 N N . PHE A 1 77 ? 0.830 11.223 1.240 1.00 86.81 77 PHE A N 1
ATOM 571 C CA . PHE A 1 77 ? 0.867 10.678 -0.113 1.00 86.81 77 PHE A CA 1
ATOM 572 C C . PHE A 1 77 ? 2.188 9.978 -0.430 1.00 86.81 77 PHE A C 1
ATOM 574 O O . PHE A 1 77 ? 3.205 10.203 0.210 1.00 86.81 77 PHE A O 1
ATOM 581 N N . CYS A 1 78 ? 2.166 9.106 -1.436 1.00 88.56 78 CYS A N 1
ATOM 582 C CA . CYS A 1 78 ? 3.363 8.440 -1.938 1.00 88.56 78 CYS A CA 1
ATOM 583 C C . CYS A 1 78 ? 3.296 8.318 -3.458 1.00 88.56 78 CYS A C 1
ATOM 585 O O . CYS A 1 78 ? 2.350 7.739 -4.006 1.00 88.56 78 CYS A O 1
ATOM 587 N N . LYS A 1 79 ? 4.308 8.865 -4.137 1.00 86.88 79 LYS A N 1
ATOM 588 C CA . LYS A 1 79 ? 4.548 8.683 -5.567 1.00 86.88 79 LYS A CA 1
ATOM 589 C C . LYS A 1 79 ? 5.567 7.585 -5.810 1.00 86.88 79 LYS A C 1
ATOM 591 O O . LYS A 1 79 ? 6.746 7.739 -5.511 1.00 86.88 79 LYS A O 1
ATOM 596 N N . THR A 1 80 ? 5.116 6.519 -6.455 1.00 87.12 80 THR A N 1
ATOM 597 C CA . THR A 1 80 ? 5.961 5.356 -6.766 1.00 87.12 80 THR A CA 1
ATOM 598 C C . THR A 1 80 ? 6.543 5.404 -8.170 1.00 87.12 80 THR A C 1
ATOM 600 O O . THR A 1 80 ? 7.457 4.660 -8.486 1.00 87.12 80 THR A O 1
ATOM 603 N N . ALA A 1 81 ? 5.980 6.226 -9.058 1.00 86.44 81 ALA A N 1
ATOM 604 C CA . ALA A 1 81 ? 6.341 6.242 -10.474 1.00 86.44 81 ALA A CA 1
ATOM 605 C C . ALA A 1 81 ? 6.247 4.896 -11.210 1.00 86.44 81 ALA A C 1
ATOM 607 O O . ALA A 1 81 ? 6.875 4.735 -12.253 1.00 86.44 81 ALA A O 1
ATOM 608 N N . ARG A 1 82 ? 5.390 3.979 -10.728 1.00 83.19 82 ARG A N 1
ATOM 609 C CA . ARG A 1 82 ? 5.307 2.585 -11.208 1.00 83.19 82 ARG A CA 1
ATOM 610 C C . ARG A 1 82 ? 6.593 1.789 -10.978 1.00 83.19 82 ARG A C 1
ATOM 612 O O . ARG A 1 82 ? 6.807 0.771 -11.633 1.00 83.19 82 ARG A O 1
ATOM 619 N N . ALA A 1 83 ? 7.451 2.258 -10.075 1.00 87.94 83 ALA A N 1
ATOM 620 C CA . ALA A 1 83 ? 8.612 1.505 -9.651 1.00 87.94 83 ALA A CA 1
ATOM 621 C C . ALA A 1 83 ? 8.169 0.158 -9.058 1.00 87.94 83 ALA A C 1
ATOM 623 O O . ALA A 1 83 ? 7.048 0.042 -8.554 1.00 87.94 83 ALA A O 1
ATOM 624 N N . PRO A 1 84 ? 9.041 -0.863 -9.046 1.00 90.00 84 PRO A N 1
ATOM 625 C CA . PRO A 1 84 ? 8.644 -2.225 -8.690 1.00 90.00 84 PRO A CA 1
ATOM 626 C C . PRO A 1 84 ? 7.961 -2.377 -7.317 1.00 90.00 84 PRO A C 1
ATOM 628 O O . PRO A 1 84 ? 7.158 -3.290 -7.135 1.00 90.00 84 PRO A O 1
ATOM 631 N N . TYR A 1 85 ? 8.237 -1.484 -6.358 1.00 92.75 85 TYR A N 1
ATOM 632 C CA . TYR A 1 85 ? 7.627 -1.502 -5.021 1.00 92.75 85 TYR A CA 1
ATOM 633 C C . TYR A 1 85 ? 6.174 -0.989 -4.975 1.00 92.75 85 TYR A C 1
ATOM 635 O O . TYR A 1 85 ? 5.511 -1.143 -3.946 1.00 92.75 85 TYR A O 1
ATOM 643 N N . ASP A 1 86 ? 5.652 -0.438 -6.076 1.00 94.00 86 ASP A N 1
ATOM 644 C CA . ASP A 1 86 ? 4.257 0.002 -6.215 1.00 94.00 86 ASP A CA 1
ATOM 645 C C . ASP A 1 86 ? 3.255 -1.136 -5.957 1.00 94.00 86 ASP A C 1
ATOM 647 O O . ASP A 1 86 ? 2.237 -0.932 -5.294 1.00 94.00 86 ASP A O 1
ATOM 651 N N . GLU A 1 87 ? 3.598 -2.367 -6.365 1.00 95.00 87 GLU A N 1
ATOM 652 C CA . GLU A 1 87 ? 2.841 -3.590 -6.045 1.00 95.00 87 GLU A CA 1
ATOM 653 C C . GLU A 1 87 ? 2.593 -3.709 -4.529 1.00 95.00 87 GLU A C 1
ATOM 655 O O . GLU A 1 87 ? 1.488 -4.020 -4.082 1.00 95.00 87 GLU A O 1
ATOM 660 N N . THR A 1 88 ? 3.623 -3.432 -3.724 1.00 96.69 88 THR A N 1
ATOM 661 C CA . THR A 1 88 ? 3.545 -3.525 -2.262 1.00 96.69 88 THR A CA 1
ATOM 662 C C . THR A 1 88 ? 2.729 -2.376 -1.674 1.00 96.69 88 THR A C 1
ATOM 664 O O . THR A 1 88 ? 1.879 -2.609 -0.814 1.00 96.69 88 THR A O 1
ATOM 667 N N . VAL A 1 89 ? 2.950 -1.145 -2.148 1.00 96.06 89 VAL A N 1
ATOM 668 C CA . VAL A 1 89 ? 2.234 0.053 -1.673 1.00 96.06 89 VAL A CA 1
ATOM 669 C C . VAL A 1 89 ? 0.730 -0.080 -1.906 1.00 96.06 89 VAL A C 1
ATOM 671 O O . VAL A 1 89 ? -0.066 0.055 -0.973 1.00 96.06 89 VAL A O 1
ATOM 674 N N . THR A 1 90 ? 0.331 -0.404 -3.135 1.00 96.31 90 THR A N 1
ATOM 675 C CA . THR A 1 90 ? -1.081 -0.537 -3.517 1.00 96.31 90 THR A CA 1
ATOM 676 C C . THR A 1 90 ? -1.770 -1.671 -2.752 1.00 96.31 90 THR A C 1
ATOM 678 O O . THR A 1 90 ? -2.865 -1.475 -2.220 1.00 96.31 90 THR A O 1
ATOM 681 N N . ALA A 1 91 ? -1.113 -2.825 -2.581 1.00 97.00 91 ALA A N 1
ATOM 682 C CA . ALA A 1 91 ? -1.627 -3.924 -1.761 1.00 97.00 91 ALA A CA 1
ATOM 683 C C . ALA A 1 91 ? -1.836 -3.520 -0.287 1.00 97.00 91 ALA A C 1
ATOM 685 O O . ALA A 1 91 ? -2.880 -3.834 0.298 1.00 97.00 91 ALA A O 1
ATOM 686 N N . ILE A 1 92 ? -0.887 -2.793 0.318 1.00 97.62 92 ILE A N 1
ATOM 687 C CA . ILE A 1 92 ? -1.012 -2.314 1.705 1.00 97.62 92 ILE A CA 1
ATOM 688 C C . ILE A 1 92 ? -2.203 -1.365 1.838 1.00 97.62 92 ILE A C 1
ATOM 690 O O . ILE A 1 92 ? -2.999 -1.520 2.765 1.00 97.62 92 ILE A O 1
ATOM 694 N N . LEU A 1 93 ? -2.376 -0.426 0.905 1.00 96.38 93 LEU A N 1
ATOM 695 C CA . LEU A 1 93 ? -3.497 0.517 0.922 1.00 96.38 93 LEU A CA 1
ATOM 696 C C . LEU A 1 93 ? -4.855 -0.188 0.753 1.00 96.38 93 LEU A C 1
ATOM 698 O O . LEU A 1 93 ? -5.799 0.120 1.485 1.00 96.38 93 LEU A O 1
ATOM 702 N N . ILE A 1 94 ? -4.950 -1.196 -0.123 1.00 96.00 94 ILE A N 1
ATOM 703 C CA . ILE A 1 94 ? -6.155 -2.037 -0.255 1.00 96.00 94 ILE A CA 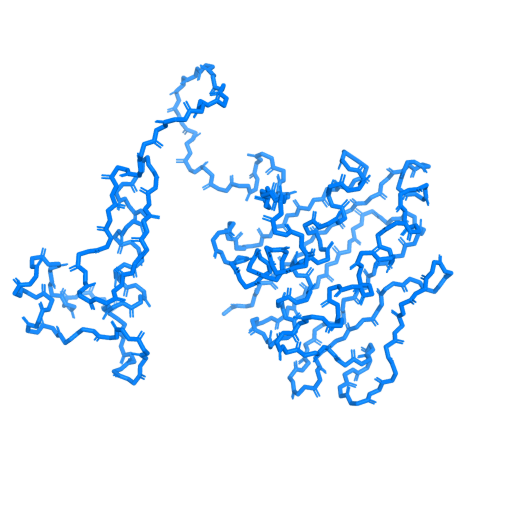1
ATOM 704 C C . ILE A 1 94 ? -6.487 -2.711 1.086 1.00 96.00 94 ILE A C 1
ATOM 706 O O . ILE A 1 94 ? -7.629 -2.650 1.551 1.00 96.00 94 ILE A O 1
ATOM 710 N N . ARG A 1 95 ? -5.501 -3.323 1.756 1.00 96.94 95 ARG A N 1
ATOM 711 C CA . ARG A 1 95 ? -5.720 -3.965 3.066 1.00 96.94 95 ARG A CA 1
ATOM 712 C C . ARG A 1 95 ? -6.051 -2.972 4.164 1.00 96.94 95 ARG A C 1
ATOM 714 O O . ARG A 1 95 ? -6.933 -3.254 4.976 1.00 96.94 95 ARG A O 1
ATOM 721 N N . ALA A 1 96 ? -5.418 -1.805 4.167 1.00 95.25 96 ALA A N 1
ATOM 722 C CA . ALA A 1 96 ? -5.741 -0.740 5.103 1.00 95.25 96 ALA A CA 1
ATOM 723 C C . ALA A 1 96 ? -7.224 -0.356 5.000 1.00 95.25 96 ALA A C 1
ATOM 725 O O . ALA A 1 96 ? -7.898 -0.285 6.030 1.00 95.25 96 ALA A O 1
ATOM 726 N N . LYS A 1 97 ? -7.774 -0.230 3.781 1.00 94.56 97 LYS A N 1
ATOM 727 C CA . LYS A 1 97 ? -9.211 0.020 3.579 1.00 94.56 97 LYS A CA 1
ATOM 728 C C . LYS A 1 97 ? -10.090 -1.099 4.131 1.00 94.56 97 LYS A C 1
ATOM 730 O O . LYS A 1 97 ? -11.081 -0.811 4.795 1.00 94.56 97 LYS A O 1
ATOM 735 N N . VAL A 1 98 ? -9.724 -2.362 3.913 1.00 94.06 98 VAL A N 1
ATOM 736 C CA . VAL A 1 98 ? -10.479 -3.513 4.444 1.00 94.06 98 VAL A CA 1
ATOM 737 C C . VAL A 1 98 ? -10.504 -3.509 5.976 1.00 94.06 98 VAL A C 1
ATOM 739 O O . VAL A 1 98 ? -11.542 -3.780 6.577 1.00 94.06 98 VAL A O 1
ATOM 742 N N . ARG A 1 99 ? -9.377 -3.194 6.626 1.00 94.19 99 ARG A N 1
ATOM 743 C CA . ARG A 1 99 ? -9.266 -3.203 8.094 1.00 94.19 99 ARG A CA 1
ATOM 744 C C . ARG A 1 99 ? -9.915 -1.991 8.755 1.00 94.19 99 ARG A C 1
ATOM 746 O O . ARG A 1 99 ? -10.556 -2.141 9.792 1.00 94.19 99 ARG A O 1
ATOM 753 N N . ALA A 1 100 ? -9.734 -0.806 8.181 1.00 91.62 100 ALA A N 1
ATOM 754 C CA . ALA A 1 100 ? -10.145 0.456 8.787 1.00 91.62 100 ALA A CA 1
ATOM 755 C C . ALA A 1 100 ? -11.498 0.976 8.265 1.00 91.62 100 ALA A C 1
ATOM 757 O O . ALA A 1 100 ? -12.102 1.856 8.883 1.00 91.62 100 ALA A O 1
ATOM 758 N N . GLY A 1 101 ? -12.002 0.446 7.147 1.00 90.94 101 GLY A N 1
ATOM 759 C CA . GLY A 1 101 ? -13.258 0.870 6.536 1.00 90.94 101 GLY A CA 1
ATOM 760 C C . GLY A 1 101 ? -13.273 2.373 6.257 1.00 90.94 101 GLY A C 1
ATOM 761 O O . GLY A 1 101 ? -12.400 2.907 5.577 1.00 90.94 101 GLY A O 1
ATOM 762 N N . SER A 1 102 ? -14.257 3.077 6.816 1.00 89.69 102 SER A N 1
ATOM 763 C CA . SER A 1 102 ? -14.393 4.531 6.672 1.00 89.69 102 SER A CA 1
ATOM 764 C C . SER A 1 102 ? -13.391 5.350 7.501 1.00 89.69 102 SER A C 1
ATOM 766 O O . SER A 1 102 ? -13.422 6.575 7.424 1.00 89.69 102 SER A O 1
ATOM 768 N N . ALA A 1 103 ? -12.550 4.719 8.332 1.00 89.56 103 ALA A N 1
ATOM 769 C CA . ALA A 1 103 ? -11.531 5.422 9.120 1.00 89.56 103 ALA A CA 1
ATOM 770 C C . ALA A 1 103 ? -10.285 5.795 8.298 1.00 89.56 103 ALA A C 1
ATOM 772 O O . ALA A 1 103 ? -9.469 6.576 8.779 1.00 89.56 103 ALA A O 1
ATOM 773 N N . ILE A 1 104 ? -10.165 5.279 7.068 1.00 90.25 104 ILE A N 1
ATOM 774 C CA . ILE A 1 104 ? -9.181 5.700 6.069 1.00 90.25 104 ILE A CA 1
ATOM 775 C C . ILE A 1 104 ? -9.896 6.115 4.780 1.00 90.25 104 ILE A C 1
ATOM 777 O O . ILE A 1 104 ? -10.827 5.443 4.321 1.00 90.25 104 ILE A O 1
ATOM 781 N N . LYS A 1 105 ? -9.444 7.215 4.186 1.00 90.56 105 LYS A N 1
ATOM 782 C CA . LYS A 1 105 ? -9.815 7.658 2.841 1.00 90.56 105 LYS A CA 1
ATOM 783 C C . LYS A 1 105 ? -8.609 7.481 1.939 1.00 90.56 105 LYS A C 1
ATOM 785 O O . LYS A 1 105 ? -7.503 7.807 2.355 1.00 90.56 105 LYS A O 1
ATOM 790 N N . ILE A 1 106 ? -8.824 6.951 0.740 1.00 90.88 106 ILE A N 1
ATOM 791 C CA . ILE A 1 106 ? -7.768 6.711 -0.247 1.00 90.88 106 ILE A CA 1
ATOM 792 C C . ILE A 1 106 ? -8.231 7.309 -1.572 1.00 90.88 106 ILE A C 1
ATOM 794 O O . ILE A 1 106 ? -9.387 7.154 -1.969 1.00 90.88 106 ILE A O 1
ATOM 798 N N . SER A 1 107 ? -7.324 7.980 -2.265 1.00 88.12 107 SER A N 1
ATOM 799 C CA . SER A 1 107 ? -7.503 8.424 -3.642 1.00 88.12 107 SER A CA 1
AT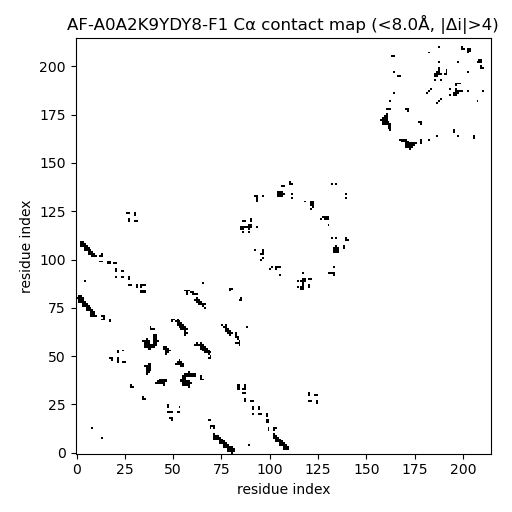OM 800 C C . SER A 1 107 ? -6.228 8.178 -4.439 1.00 88.12 107 SER A C 1
ATOM 802 O O . SER A 1 107 ? -5.138 8.091 -3.873 1.00 88.12 107 SER A O 1
ATOM 804 N N . SER A 1 108 ? -6.358 8.084 -5.759 1.00 86.81 108 SER A N 1
ATOM 805 C CA . SER A 1 108 ? -5.220 7.991 -6.665 1.00 86.81 108 SER A CA 1
ATOM 806 C C . SER A 1 108 ? -5.417 8.898 -7.873 1.00 86.81 108 SER A C 1
ATOM 808 O O . SER A 1 108 ? -6.548 9.178 -8.264 1.00 86.81 108 SER A O 1
ATOM 810 N N . ASP A 1 109 ? -4.308 9.353 -8.458 1.00 82.81 109 ASP A N 1
ATOM 811 C CA . ASP A 1 109 ? -4.325 10.024 -9.763 1.00 82.81 109 ASP A CA 1
ATOM 812 C C . ASP A 1 109 ? -4.576 9.034 -10.922 1.00 82.81 109 ASP A C 1
ATOM 814 O O . ASP A 1 109 ? -4.933 9.463 -12.023 1.00 82.81 109 ASP A O 1
ATOM 818 N N . GLY A 1 110 ? -4.384 7.730 -10.675 1.00 82.19 110 GLY A N 1
ATOM 819 C CA . GLY A 1 110 ? -4.723 6.629 -11.582 1.00 82.19 110 GLY A CA 1
ATOM 820 C C . GLY A 1 110 ? -6.064 5.964 -11.253 1.00 82.19 110 GLY A C 1
ATOM 821 O O . GLY A 1 110 ? -6.718 6.299 -10.266 1.00 82.19 110 GLY A O 1
ATOM 822 N N . ASP A 1 111 ? -6.447 4.992 -12.072 1.00 85.75 111 ASP A N 1
ATOM 823 C CA . ASP A 1 111 ? -7.706 4.258 -11.967 1.00 85.75 111 ASP A CA 1
ATOM 824 C C . ASP A 1 111 ? -7.512 2.905 -11.266 1.00 85.75 111 ASP A C 1
ATOM 826 O O . ASP A 1 111 ? -6.400 2.414 -11.087 1.00 85.75 111 ASP A O 1
ATOM 830 N N . TRP A 1 112 ? -8.603 2.236 -10.884 1.00 88.75 112 TRP A N 1
ATOM 831 C CA . TRP A 1 112 ? -8.515 0.956 -10.165 1.00 88.75 112 TRP A CA 1
ATOM 832 C C . TRP A 1 112 ? -7.723 -0.116 -10.930 1.00 88.75 112 TRP A C 1
ATOM 834 O O . TRP A 1 112 ? -6.992 -0.905 -10.335 1.00 88.75 112 TRP A O 1
ATOM 844 N N . SER A 1 113 ? -7.826 -0.117 -12.262 1.00 87.94 113 SER A N 1
ATOM 845 C CA . SER A 1 113 ? -7.083 -1.049 -13.119 1.00 87.94 113 SER A CA 1
ATOM 846 C C . SER A 1 113 ? -5.565 -0.847 -13.078 1.00 87.94 113 SER A C 1
ATOM 848 O O . SER A 1 113 ? -4.823 -1.794 -13.335 1.00 87.94 113 SER A O 1
ATOM 850 N N . ASP A 1 114 ? -5.098 0.343 -12.690 1.00 85.69 114 ASP A N 1
ATOM 851 C CA . ASP A 1 114 ? -3.677 0.629 -12.514 1.00 85.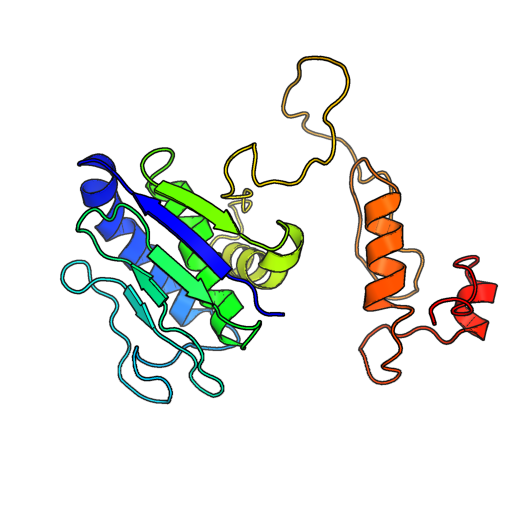69 114 ASP A CA 1
ATOM 852 C C . ASP A 1 114 ? -3.087 -0.106 -11.302 1.00 85.69 114 ASP A C 1
ATOM 854 O O . ASP A 1 114 ? -1.890 -0.362 -11.254 1.00 85.69 114 ASP A O 1
ATOM 858 N N . TRP A 1 115 ? -3.926 -0.501 -10.338 1.00 92.19 115 TRP A N 1
ATOM 859 C CA . TRP A 1 115 ? -3.513 -1.197 -9.115 1.00 92.19 115 TRP A CA 1
ATOM 860 C C . TRP A 1 115 ? -3.531 -2.728 -9.278 1.00 92.19 115 TRP A C 1
ATOM 862 O O . TRP A 1 115 ? -3.578 -3.467 -8.291 1.00 92.19 115 TRP A O 1
ATOM 872 N N . GLN A 1 116 ? -3.514 -3.231 -10.520 1.00 92.38 116 GLN A N 1
ATOM 873 C CA . GLN A 1 116 ? -3.622 -4.663 -10.816 1.00 92.38 116 GLN A CA 1
ATOM 874 C C . GLN A 1 116 ? -2.524 -5.502 -10.164 1.00 92.38 116 GLN A C 1
ATOM 876 O O . GLN A 1 116 ? -2.828 -6.575 -9.649 1.00 92.38 116 GLN A O 1
ATOM 881 N N . ASP A 1 117 ? -1.283 -5.022 -10.125 1.00 92.88 117 ASP A N 1
ATOM 882 C CA . ASP A 1 117 ? -0.196 -5.769 -9.487 1.00 92.88 117 ASP A CA 1
ATOM 883 C C . ASP A 1 117 ? -0.456 -5.940 -7.980 1.00 92.88 117 ASP A C 1
ATOM 885 O O . ASP A 1 117 ? -0.334 -7.044 -7.441 1.00 92.88 117 ASP A O 1
ATOM 889 N N . GLY A 1 118 ? -0.931 -4.882 -7.313 1.00 94.62 118 GLY A N 1
ATOM 890 C CA . GLY A 1 118 ? -1.373 -4.946 -5.922 1.00 94.62 118 GLY A CA 1
ATOM 891 C C . GLY A 1 118 ? -2.546 -5.908 -5.721 1.00 94.62 118 GLY A C 1
ATOM 892 O O . GLY A 1 118 ? -2.523 -6.723 -4.799 1.00 94.62 118 GLY A O 1
ATOM 893 N N . MET A 1 119 ? -3.552 -5.881 -6.603 1.00 94.56 119 MET A N 1
ATOM 894 C CA . MET A 1 119 ? -4.671 -6.836 -6.576 1.00 94.56 119 MET A CA 1
ATOM 895 C C . MET A 1 119 ? -4.200 -8.287 -6.704 1.00 94.56 119 MET A C 1
ATOM 897 O O . MET A 1 119 ? -4.654 -9.156 -5.955 1.00 94.56 119 MET A O 1
ATOM 901 N N . ASP A 1 120 ? -3.276 -8.548 -7.626 1.00 95.00 120 ASP A N 1
ATOM 902 C CA . ASP A 1 120 ? -2.705 -9.872 -7.844 1.00 95.00 120 ASP A CA 1
ATOM 903 C C . ASP A 1 120 ? -1.921 -10.336 -6.611 1.00 95.00 120 ASP A C 1
ATOM 905 O O . ASP A 1 120 ? -1.944 -11.522 -6.274 1.00 95.00 120 ASP A O 1
ATOM 909 N N . LEU A 1 121 ? -1.229 -9.429 -5.915 1.00 96.12 121 LEU A N 1
ATOM 910 C CA . LEU A 1 121 ? -0.566 -9.727 -4.646 1.00 96.12 121 LEU A CA 1
ATOM 911 C C . LEU A 1 121 ? -1.577 -10.066 -3.543 1.00 96.12 121 LEU A C 1
ATOM 913 O O . LEU A 1 121 ? -1.405 -11.077 -2.859 1.00 96.12 121 LEU A O 1
ATOM 917 N N . ILE A 1 122 ? -2.676 -9.318 -3.422 1.00 97.00 122 ILE A N 1
ATOM 918 C CA . ILE A 1 122 ? -3.761 -9.661 -2.488 1.00 97.00 122 ILE A CA 1
ATOM 919 C C . ILE A 1 122 ? -4.331 -11.047 -2.784 1.00 97.00 122 ILE A C 1
ATOM 921 O O . ILE A 1 122 ? -4.480 -11.840 -1.857 1.00 97.00 122 ILE A O 1
ATOM 925 N N . ALA A 1 123 ? -4.591 -11.377 -4.049 1.00 95.44 123 ALA A N 1
ATOM 926 C CA . ALA A 1 123 ? -5.116 -12.686 -4.432 1.00 95.44 123 ALA A CA 1
ATOM 927 C C . ALA A 1 123 ? -4.141 -13.837 -4.116 1.00 95.44 123 ALA A C 1
ATOM 929 O O . ALA A 1 123 ? -4.578 -14.949 -3.822 1.00 95.44 123 ALA A O 1
ATOM 930 N N . ARG A 1 124 ? -2.824 -13.588 -4.136 1.00 94.50 124 ARG A N 1
ATOM 931 C CA . ARG A 1 124 ? -1.821 -14.580 -3.710 1.00 94.50 124 ARG A CA 1
ATOM 932 C C . ARG A 1 124 ? -1.826 -14.800 -2.199 1.00 94.50 124 ARG A C 1
ATOM 934 O O . ARG A 1 124 ? -1.751 -15.944 -1.761 1.00 94.50 124 ARG A O 1
ATOM 941 N N . VAL A 1 125 ? -1.911 -13.728 -1.411 1.00 97.25 125 VAL A N 1
ATOM 942 C CA . VAL A 1 125 ? -1.849 -13.807 0.060 1.00 97.25 125 VAL A CA 1
ATOM 943 C C . VAL A 1 125 ? -3.185 -14.271 0.660 1.00 97.25 125 VAL A C 1
ATOM 945 O O . VAL A 1 125 ? -3.203 -15.086 1.581 1.00 97.25 125 VAL A O 1
ATOM 948 N N . TRP A 1 126 ? -4.310 -13.811 0.107 1.00 96.44 126 TRP A N 1
ATOM 949 C CA . TRP A 1 126 ? -5.673 -14.122 0.548 1.00 96.44 126 TRP A CA 1
ATOM 950 C C . TRP A 1 126 ? -6.542 -14.625 -0.622 1.00 96.44 126 TRP A C 1
ATOM 952 O O . TRP A 1 126 ? -7.469 -13.938 -1.045 1.00 96.44 126 TRP A O 1
ATOM 962 N N . PRO A 1 127 ? -6.337 -15.858 -1.124 1.00 93.25 127 PRO A N 1
ATOM 963 C CA . PRO A 1 127 ? -7.005 -16.366 -2.335 1.00 93.25 127 PRO A CA 1
ATOM 964 C C . PRO A 1 127 ? -8.528 -16.529 -2.223 1.00 93.25 127 PRO A C 1
ATOM 966 O O . PRO A 1 127 ? -9.204 -16.767 -3.220 1.00 93.25 127 PRO A O 1
ATOM 969 N N . LYS A 1 128 ? -9.078 -16.441 -1.008 1.00 93.06 128 LYS A N 1
ATOM 970 C CA . LYS A 1 128 ? -10.523 -16.510 -0.745 1.00 93.06 128 LYS A CA 1
ATOM 971 C C . LYS A 1 128 ? -11.175 -15.132 -0.626 1.00 93.06 128 LYS A C 1
ATOM 973 O O . LYS A 1 128 ? -12.389 -15.058 -0.468 1.00 93.06 128 LYS A O 1
ATOM 978 N N . GLU A 1 129 ? -10.389 -14.061 -0.666 1.00 88.44 129 GLU A N 1
ATOM 979 C CA . GLU A 1 129 ? -10.862 -12.687 -0.549 1.00 88.44 129 GLU A CA 1
ATOM 980 C C . GLU A 1 129 ? -10.683 -11.980 -1.895 1.00 88.44 129 GLU A C 1
ATOM 982 O O . GLU A 1 129 ? -9.620 -12.037 -2.511 1.00 88.44 129 GLU A O 1
ATOM 987 N N . LYS A 1 130 ? -11.730 -11.299 -2.366 1.00 81.88 130 LYS A N 1
ATOM 988 C CA . LYS A 1 130 ? -11.642 -10.463 -3.565 1.00 81.88 130 LYS A CA 1
ATOM 989 C C . LYS A 1 130 ? -1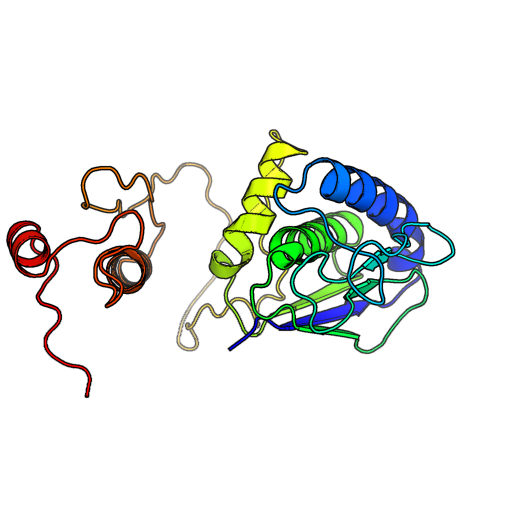1.209 -9.057 -3.157 1.00 81.88 130 LYS A C 1
ATOM 991 O O . LYS A 1 130 ? -11.832 -8.458 -2.282 1.00 81.88 130 LYS A O 1
ATOM 996 N N . ALA A 1 131 ? -10.177 -8.523 -3.808 1.00 87.19 131 ALA A N 1
ATOM 997 C CA . ALA A 1 131 ? -9.811 -7.120 -3.649 1.00 87.19 131 ALA A CA 1
ATOM 998 C C . ALA A 1 131 ? -10.965 -6.219 -4.123 1.00 87.19 131 ALA A C 1
ATOM 1000 O O . ALA A 1 131 ? -11.538 -6.434 -5.194 1.00 87.19 131 ALA A O 1
ATOM 1001 N N . ALA A 1 132 ? -11.302 -5.217 -3.316 1.00 86.81 132 ALA A N 1
ATOM 1002 C CA . ALA A 1 132 ? -12.260 -4.177 -3.662 1.00 86.81 132 ALA A CA 1
ATOM 1003 C C . ALA A 1 132 ? -11.514 -2.857 -3.868 1.00 86.81 132 ALA A C 1
ATOM 1005 O O . ALA A 1 132 ? -10.517 -2.606 -3.187 1.00 86.81 132 ALA A O 1
ATOM 1006 N N . CYS A 1 133 ? -12.014 -2.028 -4.787 1.00 89.31 133 CYS A N 1
ATOM 1007 C CA . CYS A 1 133 ? -11.453 -0.706 -5.029 1.00 89.31 133 CYS A CA 1
ATOM 1008 C C . CYS A 1 133 ? -11.477 0.110 -3.722 1.00 89.31 133 CYS A C 1
ATOM 1010 O O . CYS A 1 133 ? -12.548 0.248 -3.122 1.00 89.31 133 CYS A O 1
ATOM 1012 N N . PRO A 1 134 ? -10.326 0.625 -3.248 1.00 89.75 134 PRO A N 1
ATOM 1013 C CA . PRO A 1 134 ? -10.263 1.337 -1.981 1.00 89.75 134 PRO A CA 1
ATOM 1014 C C . PRO A 1 134 ? -10.620 2.823 -2.098 1.00 89.75 134 PRO A C 1
ATOM 1016 O O . PRO A 1 134 ? -10.676 3.512 -1.075 1.00 89.75 134 PRO A O 1
ATOM 1019 N N . PHE A 1 135 ? -10.823 3.311 -3.322 1.00 87.75 135 PHE A N 1
ATOM 1020 C CA . PHE A 1 135 ? -11.060 4.715 -3.618 1.00 87.75 135 PHE A CA 1
ATOM 1021 C C . PHE A 1 135 ? -12.421 5.175 -3.104 1.00 87.75 135 PHE A C 1
ATOM 1023 O O . PHE A 1 135 ? -13.390 4.414 -3.054 1.00 87.75 135 PHE A O 1
ATOM 1030 N N . GLU A 1 136 ? -12.494 6.440 -2.699 1.00 78.81 136 GLU A N 1
ATOM 1031 C CA . GLU A 1 136 ? -13.783 7.071 -2.442 1.00 78.81 136 GLU A CA 1
ATOM 1032 C C . GLU A 1 136 ? -14.589 7.139 -3.749 1.00 78.81 136 GLU A C 1
ATOM 1034 O O . GLU A 1 136 ? -14.037 7.226 -4.843 1.00 78.81 136 GLU A O 1
ATOM 1039 N N . ARG A 1 137 ? -15.920 7.095 -3.644 1.00 56.16 137 ARG A N 1
ATOM 1040 C CA . ARG A 1 137 ? -16.837 6.969 -4.794 1.00 56.16 137 ARG A CA 1
ATOM 1041 C C . ARG A 1 137 ? -16.706 8.094 -5.836 1.00 56.16 137 ARG A C 1
ATOM 1043 O O . ARG A 1 137 ? -17.208 7.948 -6.935 1.00 56.16 137 ARG A O 1
ATOM 1050 N N . THR A 1 138 ? -16.043 9.197 -5.485 1.00 46.53 138 THR A N 1
ATOM 1051 C CA . THR A 1 138 ? -15.733 10.334 -6.365 1.00 46.53 138 THR A CA 1
ATOM 1052 C C . THR A 1 138 ? -14.354 10.253 -7.038 1.00 46.53 138 THR A C 1
ATOM 1054 O O . THR A 1 138 ? -14.053 11.089 -7.884 1.00 46.53 138 THR A O 1
ATOM 1057 N N . SER A 1 139 ? -13.493 9.301 -6.656 1.00 42.03 139 SER A N 1
ATOM 1058 C CA . SER A 1 139 ? -12.152 9.090 -7.228 1.00 42.03 139 SER A CA 1
ATOM 1059 C C . SER A 1 139 ? -11.974 7.738 -7.923 1.00 42.03 139 SER A C 1
ATOM 1061 O O . SER A 1 139 ? -11.002 7.566 -8.654 1.00 42.03 139 SER A O 1
ATOM 1063 N N . CYS A 1 140 ? -12.935 6.815 -7.806 1.00 40.50 140 CYS A N 1
ATOM 1064 C CA . CYS A 1 140 ? -13.262 5.974 -8.955 1.00 40.50 140 CYS A CA 1
ATOM 1065 C C . CYS A 1 140 ? -13.764 6.942 -10.025 1.00 40.50 140 CYS A C 1
ATOM 1067 O O . CYS A 1 140 ? -14.856 7.482 -9.869 1.00 40.50 140 CYS A O 1
ATOM 1069 N N . LYS A 1 141 ? -12.977 7.244 -11.059 1.00 37.16 141 LYS A N 1
ATOM 1070 C CA . LYS A 1 141 ? -13.507 7.977 -12.213 1.00 37.16 141 LYS A CA 1
ATOM 1071 C C . LYS A 1 141 ? -14.437 7.047 -12.990 1.00 37.16 141 LYS A C 1
ATOM 1073 O O . LYS A 1 141 ? -14.114 6.593 -14.082 1.00 37.16 141 LYS A O 1
ATOM 1078 N N . ASP A 1 142 ? -15.595 6.772 -12.409 1.00 36.16 142 ASP A N 1
ATOM 1079 C CA . ASP A 1 142 ? -16.800 6.564 -13.183 1.00 36.16 142 ASP A CA 1
ATOM 1080 C C . ASP A 1 142 ? -17.088 7.950 -13.780 1.00 36.16 142 ASP A C 1
ATOM 1082 O O . ASP A 1 142 ? -17.583 8.848 -13.100 1.00 36.16 142 ASP A O 1
ATOM 1086 N N . TYR A 1 143 ? -16.627 8.195 -15.010 1.00 39.22 143 TYR A N 1
ATOM 1087 C CA . TYR A 1 143 ? -17.070 9.357 -15.779 1.00 39.22 143 TYR A CA 1
ATOM 1088 C C . TYR A 1 143 ? -18.536 9.140 -16.133 1.00 39.22 143 TYR A C 1
ATOM 1090 O O . TYR A 1 143 ? -18.822 8.726 -17.248 1.00 39.22 143 TYR A O 1
ATOM 1098 N N . ASP A 1 144 ? -19.423 9.393 -15.181 1.00 41.34 144 ASP A N 1
ATOM 1099 C CA . ASP A 1 144 ? -20.855 9.526 -15.401 1.00 41.34 144 ASP A CA 1
ATOM 1100 C C . ASP A 1 144 ? -21.370 10.602 -14.432 1.00 41.34 144 ASP A C 1
ATOM 1102 O O . ASP A 1 144 ? -21.809 10.321 -13.320 1.00 41.34 144 ASP A O 1
ATOM 1106 N N . ASP A 1 145 ? -21.268 11.860 -14.863 1.00 40.56 145 ASP A N 1
ATOM 1107 C CA . ASP A 1 145 ? -22.112 12.954 -14.374 1.00 40.56 145 ASP A CA 1
ATOM 1108 C C . ASP A 1 145 ? -22.916 13.433 -15.589 1.00 40.56 145 ASP A C 1
ATOM 1110 O O . ASP A 1 145 ? -22.528 14.358 -16.297 1.00 40.56 145 ASP A O 1
ATOM 1114 N N . ASP A 1 146 ? -23.939 12.653 -15.935 1.00 40.84 146 ASP A N 1
ATOM 1115 C CA . ASP A 1 146 ? -25.288 13.159 -16.184 1.00 40.84 146 ASP A CA 1
ATOM 1116 C C . ASP A 1 146 ? -26.255 11.962 -16.296 1.00 40.84 146 ASP A C 1
ATOM 1118 O O . ASP A 1 146 ? -26.147 11.113 -17.178 1.00 40.84 146 ASP A O 1
ATOM 1122 N N . ASP A 1 147 ? -27.221 11.956 -15.376 1.00 41.72 147 ASP A N 1
ATOM 1123 C CA . ASP A 1 147 ? -28.473 11.195 -15.353 1.00 41.72 147 ASP A CA 1
ATOM 1124 C C . ASP A 1 147 ? -28.503 9.698 -14.936 1.00 41.72 147 ASP A C 1
ATOM 1126 O O . ASP A 1 147 ? -28.241 8.767 -15.691 1.00 41.72 147 ASP A O 1
ATOM 1130 N N . HIS A 1 148 ? -29.089 9.527 -13.740 1.00 38.25 148 HIS A N 1
ATOM 1131 C CA . HIS A 1 148 ? -29.999 8.461 -13.294 1.00 38.25 148 HIS A CA 1
ATOM 1132 C C . HIS A 1 148 ? -29.470 7.161 -12.640 1.00 38.25 148 HIS A C 1
ATOM 1134 O O . HIS A 1 148 ? -29.129 6.181 -13.288 1.00 38.25 148 HIS A O 1
ATOM 1140 N N . ASP A 1 149 ? -29.718 7.124 -11.322 1.00 37.69 149 ASP A N 1
ATOM 1141 C CA . ASP A 1 149 ? -30.588 6.141 -10.642 1.00 37.69 149 ASP A CA 1
ATOM 1142 C C . ASP A 1 149 ? -29.979 4.814 -10.125 1.00 37.69 149 ASP A C 1
ATOM 1144 O O . ASP A 1 149 ? -28.962 4.299 -10.571 1.00 37.69 149 ASP A O 1
ATOM 1148 N N . GLU A 1 150 ? -30.602 4.322 -9.057 1.00 46.78 150 GLU A N 1
ATOM 1149 C CA . GLU A 1 150 ? -30.115 3.390 -8.039 1.00 46.78 150 GLU A CA 1
ATOM 1150 C C . GLU A 1 150 ? -29.780 1.943 -8.494 1.00 46.78 150 GLU A C 1
ATOM 1152 O O . GLU A 1 150 ? -30.489 1.319 -9.281 1.00 46.78 150 GLU A O 1
ATOM 1157 N N . GLY A 1 151 ? -28.781 1.319 -7.844 1.00 32.88 151 GLY A N 1
ATOM 1158 C CA . GLY A 1 151 ? -28.587 -0.148 -7.788 1.00 32.88 151 GLY A CA 1
ATOM 1159 C C . GLY A 1 151 ? -27.103 -0.538 -7.793 1.00 32.88 151 GLY A C 1
ATOM 1160 O O . GLY A 1 151 ? -26.356 -0.115 -8.653 1.00 32.88 151 GLY A O 1
ATOM 1161 N N . GLY A 1 152 ? -26.525 -1.272 -6.840 1.00 32.47 152 GLY A N 1
ATOM 1162 C CA . GLY A 1 152 ? -26.966 -2.552 -6.295 1.00 32.47 152 GLY A CA 1
ATOM 1163 C C . GLY A 1 152 ? -26.070 -3.654 -6.881 1.00 32.47 152 GLY A C 1
ATOM 1164 O O . GLY A 1 152 ? -26.219 -4.000 -8.046 1.00 32.47 152 GLY A O 1
ATOM 1165 N N . TYR A 1 153 ? -25.131 -4.186 -6.088 1.00 35.34 153 TYR A N 1
ATOM 1166 C CA . TYR A 1 153 ? -24.244 -5.309 -6.445 1.00 35.34 153 TYR A CA 1
ATOM 1167 C C . TYR A 1 153 ? -25.069 -6.473 -7.040 1.00 35.34 153 TYR A C 1
ATOM 1169 O O . TYR A 1 153 ? -25.997 -6.947 -6.382 1.00 35.34 153 TYR A O 1
ATOM 1177 N N . ARG A 1 154 ? -24.764 -6.941 -8.262 1.00 39.69 154 ARG A N 1
ATOM 1178 C CA . ARG A 1 154 ? -25.458 -8.085 -8.889 1.00 39.69 154 ARG A CA 1
ATOM 1179 C C . ARG A 1 154 ? -24.502 -9.242 -9.160 1.00 39.69 154 ARG A C 1
ATOM 1181 O O . ARG A 1 154 ? -23.639 -9.191 -10.029 1.00 39.69 154 ARG A O 1
ATOM 1188 N N . GLU A 1 155 ? -24.682 -10.295 -8.376 1.00 37.03 155 GLU A N 1
ATOM 1189 C CA . GLU A 1 155 ? -24.014 -11.588 -8.488 1.00 37.03 155 GLU A CA 1
ATOM 1190 C C . GLU A 1 155 ? -24.444 -12.301 -9.791 1.00 37.03 155 GLU A C 1
ATOM 1192 O O . GLU A 1 155 ? -25.635 -12.367 -10.093 1.00 37.03 155 GLU A O 1
ATOM 1197 N N . GLY A 1 156 ? -23.493 -12.836 -10.571 1.00 43.97 156 GLY A N 1
ATOM 1198 C CA . GLY A 1 156 ? -23.784 -13.784 -11.662 1.00 43.97 156 GLY A CA 1
ATOM 1199 C C . GLY A 1 156 ? -23.787 -13.265 -13.107 1.00 43.97 156 GLY A C 1
ATOM 1200 O O . GLY A 1 156 ? -24.143 -14.031 -14.002 1.00 43.97 156 GLY A O 1
ATOM 1201 N N . LYS A 1 157 ? -23.374 -12.024 -13.389 1.00 41.53 157 LYS A N 1
ATOM 1202 C CA . LYS A 1 157 ? -23.119 -11.619 -14.785 1.00 41.53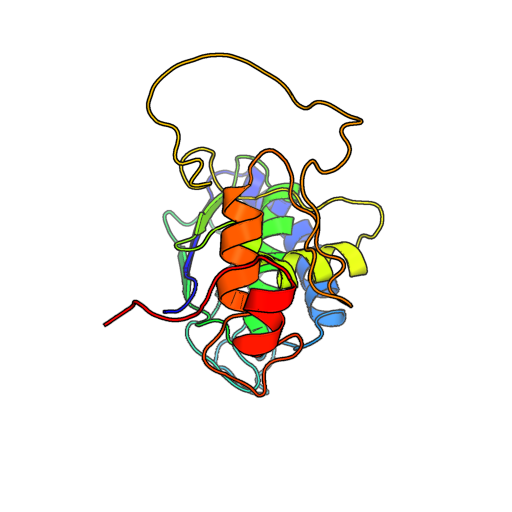 157 LYS A CA 1
ATOM 1203 C C . LYS A 1 157 ? -21.833 -12.311 -15.277 1.00 41.53 157 LYS A C 1
ATOM 1205 O O . LYS A 1 157 ? -20.926 -12.539 -14.478 1.00 41.53 157 LYS A O 1
ATOM 1210 N N . LEU A 1 158 ? -21.749 -12.669 -16.559 1.00 46.00 158 LEU A N 1
ATOM 1211 C CA . LEU A 1 158 ? -20.492 -13.021 -17.242 1.00 46.00 158 LEU A CA 1
ATOM 1212 C C . LEU A 1 158 ? -19.917 -11.747 -17.885 1.00 46.00 158 LEU A C 1
ATOM 1214 O O . LEU A 1 158 ? -20.697 -10.826 -18.135 1.00 46.00 158 LEU A O 1
ATOM 1218 N N . PRO A 1 159 ? -18.594 -11.641 -18.110 1.00 58.75 159 PRO A N 1
ATOM 1219 C CA . PRO A 1 159 ? -18.037 -10.431 -18.693 1.00 58.75 159 PRO A CA 1
ATOM 1220 C C . PRO A 1 159 ? -18.588 -10.254 -20.103 1.00 58.75 159 PRO A C 1
ATOM 1222 O O . PRO A 1 159 ? -18.558 -11.189 -20.904 1.00 58.75 159 PRO A O 1
ATOM 1225 N N . ASP A 1 160 ? -19.095 -9.055 -20.383 1.00 70.50 160 ASP A N 1
ATOM 1226 C CA . ASP A 1 160 ? -19.743 -8.738 -21.657 1.00 70.50 160 ASP A CA 1
ATOM 1227 C C . ASP A 1 160 ? -18.714 -8.676 -22.810 1.00 70.50 160 ASP A C 1
ATOM 1229 O O . ASP A 1 160 ? -19.079 -8.835 -23.972 1.00 70.50 160 ASP A O 1
ATOM 1233 N N . TRP A 1 161 ? -17.419 -8.505 -22.496 1.00 75.31 161 TRP A N 1
ATOM 1234 C CA . TRP A 1 161 ? -16.363 -8.240 -23.476 1.00 75.31 161 TRP A CA 1
ATOM 1235 C C . TRP A 1 161 ? -15.074 -9.012 -23.159 1.00 75.31 161 TRP A C 1
ATOM 1237 O O . TRP A 1 161 ? -14.517 -8.893 -22.068 1.00 75.31 161 TRP A O 1
ATOM 1247 N N . ALA A 1 162 ? -14.551 -9.786 -24.110 1.00 82.31 162 ALA A N 1
ATOM 1248 C CA . ALA A 1 162 ? -13.267 -10.482 -23.988 1.00 82.31 162 ALA A CA 1
ATOM 1249 C C . ALA A 1 162 ? -12.263 -9.927 -25.000 1.00 82.31 162 ALA A C 1
ATOM 1251 O O . ALA A 1 162 ? -12.644 -9.589 -26.120 1.00 82.31 162 ALA A O 1
ATOM 1252 N N . CYS A 1 163 ? -10.984 -9.847 -24.618 1.00 81.25 163 CYS A N 1
ATOM 1253 C CA . CYS A 1 163 ? -9.947 -9.440 -25.559 1.00 81.25 163 CYS A CA 1
ATOM 1254 C C . CYS A 1 163 ? -9.849 -10.454 -26.712 1.00 81.25 163 CYS A C 1
ATOM 1256 O O . CYS A 1 163 ? -9.658 -11.642 -26.447 1.00 81.25 163 CYS A O 1
ATOM 1258 N N . PRO A 1 164 ? -9.965 -10.021 -27.980 1.00 81.25 164 PRO A N 1
ATOM 1259 C CA . PRO A 1 164 ? -9.920 -10.931 -29.121 1.00 81.25 164 PRO A CA 1
ATOM 1260 C C . PRO A 1 164 ? -8.488 -11.307 -29.531 1.00 81.25 164 PRO A C 1
ATOM 1262 O O . PRO A 1 164 ? -8.310 -12.147 -30.410 1.00 81.25 164 PRO A O 1
ATOM 1265 N N . VAL A 1 165 ? -7.461 -10.699 -28.922 1.00 79.62 165 VAL A N 1
ATOM 1266 C CA . VAL A 1 165 ? -6.058 -10.976 -29.250 1.00 79.62 165 VAL A CA 1
ATOM 1267 C C . VAL A 1 165 ? -5.675 -12.382 -28.767 1.00 79.62 165 VAL A C 1
ATOM 1269 O O . VAL A 1 165 ? -5.770 -12.659 -27.566 1.00 79.62 165 VAL A O 1
ATOM 1272 N N . PRO A 1 166 ? -5.214 -13.282 -29.659 1.00 76.69 166 PRO A N 1
ATOM 1273 C CA . PRO A 1 166 ? -4.825 -14.637 -29.282 1.00 76.69 166 PRO A CA 1
ATOM 1274 C C . PRO A 1 166 ? -3.774 -14.656 -28.165 1.00 76.69 166 PRO A C 1
ATOM 1276 O O . PRO A 1 166 ? -2.743 -13.994 -28.247 1.00 76.69 166 PRO A O 1
ATOM 1279 N N . GLY A 1 167 ? -4.035 -15.427 -27.108 1.00 75.25 167 GLY A N 1
ATOM 1280 C CA . GLY A 1 167 ? -3.166 -15.503 -25.926 1.00 75.25 167 GLY A CA 1
ATOM 1281 C C . GLY A 1 167 ? -3.429 -14.426 -24.866 1.00 75.25 167 GLY A C 1
ATOM 1282 O O . GLY A 1 167 ? -2.873 -14.513 -23.772 1.00 75.25 167 GLY A O 1
ATOM 1283 N N . CYS A 1 168 ? -4.310 -13.455 -25.129 1.00 76.69 168 CYS A N 1
ATOM 1284 C CA . CYS A 1 168 ? -4.802 -12.537 -24.109 1.00 76.69 168 CYS A CA 1
ATOM 1285 C C . CYS A 1 168 ? -6.08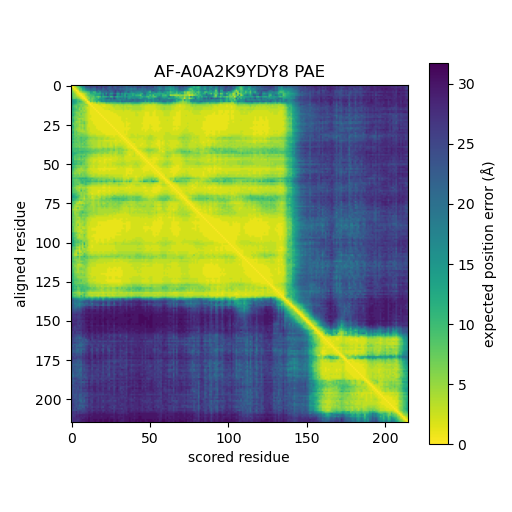0 -13.086 -23.461 1.00 76.69 168 CYS A C 1
ATOM 1287 O O . CYS A 1 168 ? -7.108 -13.248 -24.109 1.00 76.69 168 CYS A O 1
ATOM 1289 N N . HIS A 1 169 ? -6.031 -13.355 -22.155 1.00 82.31 169 HIS A N 1
ATOM 1290 C CA . HIS A 1 169 ? -7.169 -13.890 -21.392 1.00 82.31 169 HIS A CA 1
ATOM 1291 C C . HIS A 1 169 ? -7.922 -12.812 -20.591 1.00 82.31 169 HIS A C 1
ATOM 1293 O O . HIS A 1 169 ? -8.643 -13.132 -19.647 1.00 82.31 169 HIS A O 1
ATOM 1299 N N . LYS A 1 170 ? -7.724 -11.526 -20.916 1.00 77.69 170 LYS A N 1
ATOM 1300 C CA . LYS A 1 170 ? -8.371 -10.413 -20.208 1.00 77.69 170 LYS A CA 1
ATOM 1301 C C . LYS A 1 170 ? -9.832 -10.276 -20.639 1.00 77.69 170 LYS A C 1
ATOM 1303 O O . LYS A 1 170 ? -10.159 -10.321 -21.824 1.00 77.69 170 LYS A O 1
ATOM 1308 N N . THR A 1 171 ? -10.695 -10.072 -19.652 1.00 83.56 171 THR A N 1
ATOM 1309 C CA . THR A 1 171 ? -12.135 -9.868 -19.821 1.00 83.56 171 THR A CA 1
ATOM 1310 C C . THR A 1 171 ? -12.562 -8.585 -19.121 1.00 83.56 171 THR A C 1
ATOM 1312 O O . THR A 1 171 ? -12.053 -8.279 -18.041 1.00 83.56 171 THR A O 1
ATOM 1315 N N . PHE A 1 172 ? -13.521 -7.878 -19.704 1.00 79.94 172 PHE A N 1
ATOM 1316 C CA . PHE A 1 172 ? -14.001 -6.572 -19.274 1.00 79.94 172 PHE A CA 1
ATOM 1317 C C . PHE A 1 172 ? -15.506 -6.630 -19.030 1.00 79.94 172 PHE A C 1
ATOM 1319 O O . PHE A 1 172 ? -16.252 -7.342 -19.707 1.00 79.94 172 PHE A O 1
ATOM 1326 N N . TRP A 1 173 ? -15.936 -5.891 -18.019 1.00 73.62 173 TRP A N 1
ATOM 1327 C CA . TRP A 1 173 ? -17.309 -5.871 -17.545 1.00 73.62 173 TRP A CA 1
ATOM 1328 C C . TRP A 1 173 ? -17.956 -4.555 -17.969 1.00 73.62 173 TRP A C 1
ATOM 1330 O O . TRP A 1 173 ? -17.321 -3.508 -17.863 1.00 73.62 173 TRP A O 1
ATOM 1340 N N . GLU A 1 174 ? -19.200 -4.622 -18.451 1.00 61.44 174 GLU A N 1
ATOM 1341 C CA . GLU A 1 174 ? -20.146 -3.499 -18.573 1.00 61.44 174 GLU A CA 1
ATOM 1342 C C . GLU A 1 174 ? -19.823 -2.388 -19.592 1.00 61.44 174 GLU A C 1
ATOM 1344 O O . GLU A 1 174 ? -20.758 -1.731 -20.042 1.00 61.44 174 GLU A O 1
ATOM 1349 N N . ARG A 1 175 ? -18.570 -2.200 -20.037 1.00 64.31 175 ARG A N 1
ATOM 1350 C CA . ARG A 1 175 ? -18.204 -1.163 -21.024 1.00 64.31 175 ARG A CA 1
ATOM 1351 C C . ARG A 1 175 ? -17.166 -1.630 -22.051 1.00 64.31 175 ARG A C 1
ATOM 1353 O O . ARG A 1 175 ? -16.082 -2.084 -21.684 1.00 64.31 175 ARG A O 1
ATOM 1360 N N . GLU A 1 176 ? -17.486 -1.445 -23.333 1.00 72.56 176 GLU A N 1
ATOM 1361 C CA . GLU A 1 176 ? -16.615 -1.731 -24.488 1.00 72.56 176 GLU A CA 1
ATOM 1362 C C . GLU A 1 176 ? -15.348 -0.853 -24.490 1.00 72.56 176 GLU A C 1
ATOM 1364 O O . GLU A 1 176 ? -14.265 -1.312 -24.849 1.00 72.56 176 GLU A O 1
ATOM 1369 N N . ASP A 1 177 ? -15.441 0.376 -23.975 1.00 72.25 177 ASP A N 1
ATOM 1370 C CA . ASP A 1 177 ? -14.326 1.332 -23.919 1.00 72.25 177 ASP A CA 1
ATOM 1371 C C . ASP A 1 177 ? -13.101 0.786 -23.168 1.00 72.25 177 ASP A C 1
ATOM 1373 O O . ASP A 1 177 ? -11.960 1.030 -23.561 1.00 72.25 177 ASP A O 1
ATOM 1377 N N . ASN A 1 178 ? -13.321 -0.007 -22.114 1.00 73.56 178 ASN A N 1
ATOM 1378 C CA . ASN A 1 178 ? -12.245 -0.613 -21.326 1.00 73.56 178 ASN A CA 1
ATOM 1379 C C . ASN A 1 178 ? -11.501 -1.697 -22.114 1.00 73.56 178 ASN A C 1
ATOM 1381 O O . ASN A 1 178 ? -10.273 -1.800 -22.034 1.00 73.56 178 ASN A O 1
ATOM 1385 N N . LEU A 1 179 ? -12.237 -2.477 -22.910 1.00 80.06 179 LEU A N 1
ATOM 1386 C CA . LEU A 1 179 ? -11.656 -3.426 -23.853 1.00 80.06 179 LEU A CA 1
ATOM 1387 C C . LEU A 1 179 ? -10.823 -2.674 -24.904 1.00 80.06 179 LEU A C 1
ATOM 1389 O O . LEU A 1 179 ? -9.676 -3.045 -25.156 1.00 80.06 179 LEU A O 1
ATOM 1393 N N . MET A 1 180 ? -11.352 -1.582 -25.459 1.00 77.31 180 MET A N 1
ATOM 1394 C CA . MET A 1 180 ? -10.654 -0.788 -26.476 1.00 77.31 180 MET A CA 1
ATOM 1395 C C . MET A 1 180 ? -9.395 -0.100 -25.932 1.00 77.31 180 MET A C 1
ATOM 1397 O O . MET A 1 180 ? -8.349 -0.103 -26.588 1.00 77.31 180 MET A O 1
ATOM 1401 N N . ALA A 1 181 ? -9.444 0.429 -24.708 1.00 77.31 181 ALA A N 1
ATOM 1402 C CA . ALA A 1 181 ? -8.284 1.011 -24.038 1.00 77.31 181 ALA A CA 1
ATOM 1403 C C . ALA A 1 181 ? -7.201 -0.042 -23.765 1.00 77.31 181 ALA A C 1
ATOM 1405 O O . ALA A 1 181 ? -6.016 0.202 -24.003 1.00 77.31 181 ALA A O 1
ATOM 1406 N N . HIS A 1 182 ? -7.596 -1.234 -23.315 1.00 83.62 182 HIS A N 1
ATOM 1407 C CA . HIS A 1 182 ? -6.679 -2.356 -23.150 1.00 83.62 182 HIS A CA 1
ATOM 1408 C C . HIS A 1 182 ? -6.012 -2.750 -24.472 1.00 83.62 182 HIS A C 1
ATOM 1410 O O . HIS A 1 182 ? -4.784 -2.832 -24.524 1.00 83.62 182 HIS A O 1
ATOM 1416 N N . ILE A 1 183 ? -6.796 -2.940 -25.539 1.00 80.12 183 ILE A N 1
ATOM 1417 C CA . ILE A 1 183 ? -6.275 -3.271 -26.870 1.00 80.12 183 ILE A CA 1
ATOM 1418 C C . ILE A 1 183 ? -5.262 -2.217 -27.315 1.00 80.12 183 ILE A C 1
ATOM 1420 O O . ILE A 1 183 ? -4.141 -2.558 -27.685 1.00 80.12 183 ILE A O 1
ATOM 1424 N N . THR A 1 184 ? -5.604 -0.938 -27.177 1.00 78.88 184 THR A N 1
ATOM 1425 C CA . THR A 1 184 ? -4.735 0.164 -27.598 1.00 78.88 184 THR A CA 1
ATOM 1426 C C . THR A 1 184 ? -3.417 0.202 -26.814 1.00 78.88 184 THR A C 1
ATOM 1428 O O . THR A 1 184 ? -2.342 0.330 -27.391 1.00 78.88 184 THR A O 1
ATOM 1431 N N . ASN A 1 185 ? -3.471 0.054 -25.488 1.00 77.12 185 ASN A N 1
ATOM 1432 C CA . ASN A 1 185 ? -2.308 0.259 -24.615 1.00 77.12 185 ASN A CA 1
ATOM 1433 C C . ASN A 1 185 ? -1.415 -0.981 -24.452 1.00 77.12 185 ASN A C 1
ATOM 1435 O O . ASN A 1 185 ? -0.247 -0.877 -24.047 1.00 77.12 185 ASN A O 1
ATOM 1439 N N . VAL A 1 186 ? -1.970 -2.167 -24.687 1.00 79.31 186 VAL A N 1
ATOM 1440 C CA . VAL A 1 186 ? -1.270 -3.441 -24.493 1.00 79.31 186 VAL A CA 1
ATOM 1441 C C . VAL A 1 186 ? -0.874 -4.053 -25.825 1.00 79.31 186 VAL A C 1
ATOM 1443 O O . VAL A 1 186 ? 0.277 -4.450 -25.970 1.00 79.31 186 VAL A O 1
ATOM 1446 N N . HIS A 1 187 ? -1.797 -4.093 -26.782 1.00 82.69 187 HIS A N 1
ATOM 1447 C CA . HIS A 1 187 ? -1.617 -4.823 -28.033 1.00 82.69 187 HIS A CA 1
ATOM 1448 C C . HIS A 1 187 ? -1.184 -3.905 -29.178 1.00 82.69 187 HIS A C 1
ATOM 1450 O O . HIS A 1 187 ? -0.323 -4.284 -29.959 1.00 82.69 187 HIS A O 1
ATOM 1456 N N . LEU A 1 188 ? -1.691 -2.672 -29.222 1.00 79.88 188 LEU A N 1
ATOM 1457 C CA . LEU A 1 188 ? -1.379 -1.682 -30.261 1.00 79.88 188 LEU A CA 1
ATOM 1458 C C . LEU A 1 188 ? -0.392 -0.605 -29.784 1.00 79.88 188 LEU A C 1
ATOM 1460 O O . LEU A 1 188 ? -0.439 0.549 -30.210 1.00 79.88 188 LEU A O 1
ATOM 1464 N N . THR A 1 189 ? 0.489 -0.965 -28.853 1.00 75.50 189 THR A N 1
ATOM 1465 C CA . THR A 1 189 ? 1.517 -0.050 -28.348 1.00 75.50 189 THR A CA 1
ATOM 1466 C C . THR A 1 189 ? 2.630 0.172 -29.380 1.00 75.50 189 THR A C 1
ATOM 1468 O O . THR A 1 189 ? 2.863 -0.672 -30.235 1.00 75.50 189 THR A O 1
ATOM 1471 N N . ALA A 1 190 ? 3.366 1.283 -29.277 1.00 69.81 190 ALA A N 1
ATOM 1472 C CA . ALA A 1 190 ? 4.543 1.548 -30.114 1.00 69.81 190 ALA A CA 1
ATOM 1473 C C . ALA A 1 190 ? 5.774 0.697 -29.735 1.00 69.81 190 ALA A C 1
ATOM 1475 O O . ALA A 1 190 ? 6.772 0.700 -30.452 1.00 69.81 190 ALA A O 1
ATOM 1476 N N . ASP A 1 191 ? 5.732 -0.001 -28.596 1.00 72.88 191 ASP A N 1
ATOM 1477 C CA . ASP A 1 191 ? 6.809 -0.885 -28.155 1.00 72.88 191 ASP A CA 1
ATOM 1478 C C . ASP A 1 191 ? 6.581 -2.321 -28.648 1.00 72.88 191 ASP A C 1
ATOM 1480 O O . ASP A 1 191 ? 5.927 -3.132 -27.988 1.00 72.88 191 ASP A O 1
ATOM 1484 N N . GLU A 1 192 ? 7.167 -2.639 -29.803 1.00 76.94 192 GLU A N 1
ATOM 1485 C CA . GLU A 1 192 ? 7.094 -3.960 -30.449 1.00 76.94 192 GLU A CA 1
ATOM 1486 C C . GLU A 1 192 ? 7.658 -5.101 -29.584 1.00 76.94 192 GLU A C 1
ATOM 1488 O O . GLU A 1 192 ? 7.400 -6.275 -29.844 1.00 76.94 192 GLU A O 1
ATOM 1493 N N . LYS A 1 193 ? 8.446 -4.784 -28.545 1.00 74.81 193 LYS A N 1
ATOM 1494 C CA . LYS A 1 193 ? 9.044 -5.785 -27.649 1.00 74.81 193 LYS A CA 1
ATOM 1495 C C . LYS A 1 193 ? 8.136 -6.141 -26.475 1.00 74.81 193 LYS A C 1
ATOM 1497 O O . LYS A 1 193 ? 8.470 -7.050 -25.708 1.00 74.81 193 LYS A O 1
ATOM 1502 N N . LYS A 1 194 ? 7.012 -5.441 -26.300 1.00 72.44 194 LYS A N 1
ATOM 1503 C CA . LYS A 1 194 ? 6.092 -5.673 -25.187 1.00 72.44 194 LYS A CA 1
ATOM 1504 C C . LYS A 1 194 ? 5.370 -7.021 -25.350 1.00 72.44 194 LYS A C 1
ATOM 1506 O O . LYS A 1 194 ? 4.878 -7.331 -26.436 1.00 72.44 194 LYS A O 1
ATOM 1511 N N . PRO A 1 195 ? 5.242 -7.825 -24.277 1.00 65.88 195 PRO A N 1
ATOM 1512 C CA . PRO A 1 195 ? 4.471 -9.062 -24.320 1.00 65.88 195 PRO A CA 1
ATOM 1513 C C . PRO A 1 195 ? 3.022 -8.808 -24.751 1.00 65.88 195 PRO A C 1
ATOM 1515 O O . PRO A 1 195 ? 2.309 -8.029 -24.117 1.00 65.88 195 PRO A O 1
ATOM 1518 N N . GLY A 1 196 ? 2.595 -9.485 -25.817 1.00 70.75 196 GLY A N 1
ATOM 1519 C CA . GLY A 1 196 ? 1.260 -9.331 -26.391 1.00 70.75 196 GLY A CA 1
ATOM 1520 C C . GLY A 1 196 ? 1.137 -8.226 -27.440 1.00 70.75 196 GLY A C 1
ATOM 1521 O O . GLY A 1 196 ? 0.020 -7.975 -27.870 1.00 70.75 196 GLY A O 1
ATOM 1522 N N . TYR A 1 197 ? 2.223 -7.577 -27.867 1.00 80.94 197 TYR A N 1
ATOM 1523 C CA . TYR A 1 197 ? 2.187 -6.690 -29.033 1.00 80.94 197 TYR A CA 1
ATOM 1524 C C . TYR A 1 197 ? 1.595 -7.403 -30.262 1.00 80.94 197 TYR A C 1
ATOM 1526 O O . TYR A 1 197 ? 1.863 -8.582 -30.497 1.00 80.94 197 TYR A O 1
ATOM 1534 N N . VAL A 1 198 ? 0.795 -6.666 -31.029 1.00 81.00 198 VAL A N 1
ATOM 1535 C CA . VAL A 1 198 ? 0.180 -7.096 -32.282 1.00 81.00 198 VAL A CA 1
ATOM 1536 C C . VAL A 1 198 ? 0.602 -6.104 -33.356 1.00 81.00 198 VAL A C 1
ATOM 1538 O O . VAL A 1 198 ? 0.429 -4.894 -33.192 1.00 81.00 198 VAL A O 1
ATOM 1541 N N . SER A 1 199 ? 1.153 -6.606 -34.460 1.00 80.38 199 SER A N 1
ATOM 1542 C CA . SER A 1 199 ? 1.557 -5.741 -35.569 1.00 80.38 199 SER A CA 1
ATOM 1543 C C . SER A 1 199 ? 0.346 -5.047 -36.213 1.00 80.38 199 SER A C 1
ATOM 1545 O O . SER A 1 199 ? -0.772 -5.565 -36.145 1.00 80.38 199 SER A O 1
ATOM 1547 N N . PRO A 1 200 ? 0.523 -3.896 -36.890 1.00 78.00 200 PRO A N 1
ATOM 1548 C CA . PRO A 1 200 ? -0.578 -3.213 -37.571 1.00 78.00 200 PRO A CA 1
ATOM 1549 C C . PRO A 1 200 ? -1.336 -4.103 -38.571 1.00 78.00 200 PRO A C 1
ATOM 1551 O O . PRO A 1 200 ? -2.554 -3.995 -38.688 1.00 78.00 200 PRO A O 1
ATOM 1554 N N . GLU A 1 201 ? -0.639 -5.007 -39.265 1.00 78.94 201 GLU A N 1
ATOM 1555 C CA . GLU A 1 201 ? -1.250 -5.952 -40.210 1.00 78.94 201 GLU A CA 1
ATOM 1556 C C . GLU A 1 201 ? -2.131 -6.987 -39.493 1.00 78.94 201 GLU A C 1
ATOM 1558 O O . GLU A 1 201 ? -3.256 -7.257 -39.919 1.00 78.94 201 GLU A O 1
ATOM 1563 N N . GLU A 1 202 ? -1.659 -7.522 -38.364 1.00 80.31 202 GLU A N 1
ATOM 1564 C CA . GLU A 1 202 ? -2.422 -8.453 -37.528 1.00 80.31 202 GLU A CA 1
ATOM 1565 C C . GLU A 1 202 ? -3.612 -7.763 -36.848 1.00 80.31 202 GLU A C 1
ATOM 1567 O O . GLU A 1 202 ? -4.692 -8.344 -36.757 1.00 80.31 202 GLU A O 1
ATOM 1572 N N . ALA A 1 203 ? -3.458 -6.507 -36.424 1.00 77.19 203 ALA A N 1
ATOM 1573 C CA . ALA A 1 203 ? -4.532 -5.708 -35.843 1.00 77.19 203 ALA A CA 1
ATOM 1574 C C . ALA A 1 203 ? -5.677 -5.483 -36.843 1.00 77.19 203 ALA A C 1
ATOM 1576 O O . ALA A 1 203 ? -6.848 -5.650 -36.497 1.00 77.19 203 ALA A O 1
ATOM 1577 N N . ILE A 1 204 ? -5.345 -5.187 -38.105 1.00 77.25 204 ILE A N 1
ATOM 1578 C CA . ILE A 1 204 ? -6.320 -5.081 -39.198 1.00 77.25 204 ILE A CA 1
ATOM 1579 C C . ILE A 1 204 ? -7.005 -6.431 -39.441 1.00 77.25 204 ILE A C 1
ATOM 1581 O O . ILE A 1 204 ? -8.230 -6.476 -39.563 1.00 77.25 204 ILE A O 1
ATOM 1585 N N . ALA A 1 205 ? -6.249 -7.534 -39.467 1.00 78.62 205 ALA A N 1
ATOM 1586 C CA . ALA A 1 205 ? -6.802 -8.877 -39.656 1.00 78.62 205 ALA A CA 1
ATOM 1587 C C . ALA A 1 205 ? -7.752 -9.303 -38.520 1.00 78.62 205 ALA A C 1
ATOM 1589 O O . ALA A 1 205 ? -8.722 -10.020 -38.764 1.00 78.62 205 ALA A O 1
ATOM 1590 N N . LEU A 1 206 ? -7.503 -8.830 -37.295 1.00 78.19 206 LEU A N 1
ATOM 1591 C CA . LEU A 1 206 ? -8.358 -9.039 -36.122 1.00 78.19 206 LEU A CA 1
ATOM 1592 C C . LEU A 1 206 ? -9.528 -8.040 -36.026 1.00 78.19 206 LEU A C 1
ATOM 1594 O O . LEU A 1 206 ? -10.324 -8.130 -35.094 1.00 78.19 206 LEU A O 1
ATOM 1598 N N . GLY A 1 207 ? -9.650 -7.096 -36.967 1.00 77.00 207 GLY A N 1
ATOM 1599 C CA . GLY A 1 207 ? -10.709 -6.084 -36.965 1.00 77.00 207 GLY A CA 1
ATOM 1600 C C . GLY A 1 207 ? -10.553 -5.007 -35.885 1.00 77.00 207 GLY A C 1
ATOM 1601 O O . GLY A 1 207 ? -11.532 -4.357 -35.536 1.00 77.00 207 GLY A O 1
ATOM 1602 N N . LEU A 1 208 ? -9.340 -4.811 -35.357 1.00 74.31 208 LEU A N 1
ATOM 1603 C CA . LEU A 1 208 ? -9.039 -3.898 -34.245 1.00 74.31 208 LEU A CA 1
ATOM 1604 C C . LEU A 1 208 ? -8.730 -2.453 -34.683 1.00 74.31 208 LEU A C 1
ATOM 1606 O O . LEU A 1 208 ? -8.596 -1.573 -33.835 1.00 74.31 208 LEU A O 1
ATOM 1610 N N . GLY A 1 209 ? -8.635 -2.202 -35.993 1.00 63.94 209 GLY A N 1
ATOM 1611 C CA . GLY A 1 209 ? -8.228 -0.913 -36.572 1.00 63.94 209 GLY A CA 1
ATOM 1612 C C . GLY A 1 209 ? -6.707 -0.776 -36.749 1.00 63.94 209 GLY A C 1
ATOM 1613 O O . GLY A 1 209 ? -5.945 -1.622 -36.285 1.00 63.94 209 GLY A O 1
ATOM 1614 N N . SER A 1 210 ? -6.252 0.267 -37.462 1.00 56.44 210 SER A N 1
ATOM 1615 C CA . SER A 1 210 ? -4.818 0.558 -37.655 1.00 56.44 210 SER A CA 1
ATOM 1616 C C . SER A 1 210 ? -4.320 1.654 -36.707 1.00 56.44 210 SER A C 1
ATOM 1618 O O . SER A 1 210 ? -5.062 2.561 -36.329 1.00 56.44 210 SER A O 1
ATOM 1620 N N . ILE A 1 211 ? -3.032 1.593 -36.352 1.00 52.59 211 ILE A N 1
ATOM 1621 C CA . ILE A 1 211 ? -2.324 2.596 -35.537 1.00 52.59 211 ILE A CA 1
ATOM 1622 C C . ILE A 1 211 ? -1.901 3.782 -36.421 1.00 52.59 211 ILE A C 1
ATOM 1624 O O . ILE A 1 211 ? -0.729 4.128 -36.491 1.00 52.59 211 ILE A O 1
ATOM 1628 N N . ASP A 1 212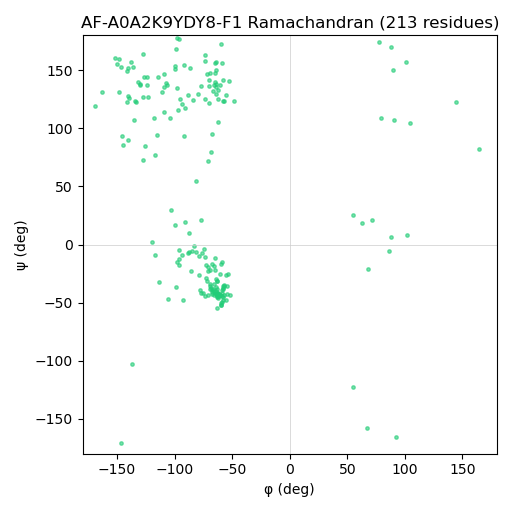 ? -2.842 4.397 -37.133 1.00 46.03 212 ASP A N 1
ATOM 1629 C CA . ASP A 1 212 ? -2.569 5.619 -37.895 1.00 46.03 212 ASP A CA 1
ATOM 1630 C C . ASP A 1 212 ? -3.561 6.706 -37.484 1.00 46.03 212 ASP A C 1
ATOM 1632 O O . ASP A 1 212 ? -4.619 6.858 -38.086 1.00 46.03 212 ASP A O 1
ATOM 1636 N N . ALA A 1 213 ? -3.229 7.413 -36.394 1.00 37.50 213 ALA A N 1
ATOM 1637 C CA . ALA A 1 213 ? -3.498 8.844 -36.181 1.00 37.50 213 ALA A CA 1
ATOM 1638 C C . ALA A 1 213 ? -3.334 9.231 -34.700 1.00 37.50 213 ALA A C 1
ATOM 1640 O O . ALA A 1 213 ? -4.325 9.367 -33.985 1.00 37.50 213 ALA A O 1
ATOM 1641 N N . ARG A 1 214 ? -2.099 9.482 -34.248 1.00 32.91 214 ARG A N 1
ATOM 1642 C CA . ARG A 1 214 ? -1.812 10.482 -33.198 1.00 32.91 214 ARG A CA 1
ATOM 1643 C C . ARG A 1 214 ? -0.454 11.136 -33.485 1.00 32.91 214 ARG A C 1
ATOM 1645 O O . ARG A 1 214 ? 0.580 10.593 -33.108 1.00 32.91 214 ARG A O 1
ATOM 1652 N N . PHE A 1 215 ? -0.488 12.265 -34.198 1.00 35.12 215 PHE A N 1
ATOM 1653 C CA . PHE A 1 215 ? 0.454 13.367 -33.969 1.00 35.12 215 PHE A CA 1
ATOM 1654 C C . PHE A 1 215 ? -0.027 14.159 -32.753 1.00 35.12 215 PHE A C 1
ATOM 1656 O O . PHE A 1 215 ? -1.267 14.260 -32.594 1.00 35.12 215 PHE A O 1
#

pLDDT: mean 79.26, std 18.16, range [32.47, 98.25]

Mean predicted aligned error: 14.92 Å